Protein AF-A0A317J0I0-F1 (afdb_monomer)

Foldseek 3Di:
DDDPVVVVVPDDLVNLLLVLLVQLVVCVVVVHDSPVVLQVVLVVDDVSSVVSSVVSSPDDPQCSHCVNNVQWDWDQDPVGIDIAGEAQAQADDLFDVVHLQVVCQVVQVVDQKGWDHKYKNHFDDPVLFDDPDPVLSVLLVVFRVQWNIKMKIKIFGDCVQDVVSVQKIKMKMKTQTPWQVSQVSRQVRQLDADQAWAKGWEDDIRIIMMIIIGGPDPPDGTSDHNVRCVVCHVVVNVSNVVRVVVND

pLDDT: mean 92.77, std 10.42, range [42.12, 98.69]

Mean predicted aligned error: 4.91 Å

Radius of gyration: 20.96 Å; Cα contacts (8 Å, |Δi|>4): 440; chains: 1; bounding box: 48×53×52 Å

Structure (mmCIF, N/CA/C/O backbone):
data_AF-A0A317J0I0-F1
#
_entry.id   AF-A0A317J0I0-F1
#
loop_
_atom_site.group_PDB
_atom_site.id
_atom_site.type_symbol
_atom_site.label_atom_id
_atom_site.label_alt_id
_atom_site.label_comp_id
_atom_site.label_asym_id
_atom_site.label_entity_id
_atom_site.label_seq_id
_atom_site.pdbx_PDB_ins_code
_atom_site.Cartn_x
_atom_site.Cartn_y
_atom_site.Cartn_z
_atom_site.occupancy
_atom_site.B_iso_or_equiv
_atom_site.auth_seq_id
_atom_site.auth_comp_id
_atom_site.auth_asym_id
_atom_site.auth_atom_id
_atom_site.pdbx_PDB_model_num
ATOM 1 N N . MET A 1 1 ? -6.614 -35.453 15.640 1.00 45.66 1 MET A N 1
ATOM 2 C CA . MET A 1 1 ? -6.876 -33.998 15.715 1.00 45.66 1 MET A CA 1
ATOM 3 C C . MET A 1 1 ? -5.738 -33.346 16.488 1.00 45.66 1 MET A C 1
ATOM 5 O O . MET A 1 1 ? -5.345 -33.932 17.491 1.00 45.66 1 MET A O 1
ATOM 9 N N . PRO A 1 2 ? -5.167 -32.210 16.050 1.00 43.03 2 PRO A N 1
ATOM 10 C CA . PRO A 1 2 ? -4.159 -31.511 16.847 1.00 43.03 2 PRO A CA 1
ATOM 11 C C . PRO A 1 2 ? -4.780 -31.035 18.168 1.00 43.03 2 PRO A C 1
ATOM 13 O O . PRO A 1 2 ? -5.947 -30.639 18.188 1.00 43.03 2 PRO A O 1
ATOM 16 N N . SER A 1 3 ? -4.025 -31.111 19.268 1.00 43.88 3 SER A N 1
ATOM 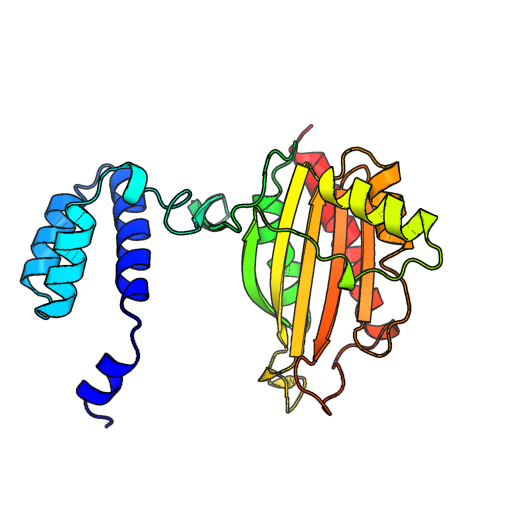17 C CA . SER A 1 3 ? -4.531 -30.738 20.593 1.00 43.88 3 SER A CA 1
ATOM 18 C C . SER A 1 3 ? -4.896 -29.242 20.641 1.00 43.88 3 SER A C 1
ATOM 20 O O . SER A 1 3 ? -4.242 -28.431 19.977 1.00 43.88 3 SER A O 1
ATOM 22 N N . PRO A 1 4 ? -5.902 -28.835 21.436 1.00 52.34 4 PRO A N 1
ATOM 23 C CA . PRO A 1 4 ? -6.250 -27.422 21.634 1.00 52.34 4 PRO A CA 1
ATOM 24 C C . PRO A 1 4 ? -5.053 -26.559 22.074 1.00 52.34 4 PRO A C 1
ATOM 26 O O . PRO A 1 4 ? -4.925 -25.407 21.665 1.00 52.34 4 PRO A O 1
ATOM 29 N N . LEU A 1 5 ? -4.117 -27.149 22.824 1.00 46.97 5 LEU A N 1
ATOM 30 C CA . LEU A 1 5 ? -2.880 -26.505 23.276 1.00 46.97 5 LEU A CA 1
ATOM 31 C C . LEU A 1 5 ? -1.922 -26.155 22.124 1.00 46.97 5 LEU A C 1
ATOM 33 O O . LEU A 1 5 ? -1.258 -25.125 22.182 1.00 46.97 5 LEU A O 1
ATOM 37 N N . ALA A 1 6 ? -1.897 -26.941 21.041 1.00 42.12 6 ALA A N 1
ATOM 38 C CA . ALA A 1 6 ? -1.097 -26.632 19.852 1.00 42.12 6 ALA A CA 1
ATOM 39 C C . ALA A 1 6 ? -1.667 -25.465 19.015 1.00 42.12 6 ALA A C 1
ATOM 41 O O . ALA A 1 6 ? -0.977 -24.943 18.140 1.00 42.12 6 ALA A O 1
ATOM 42 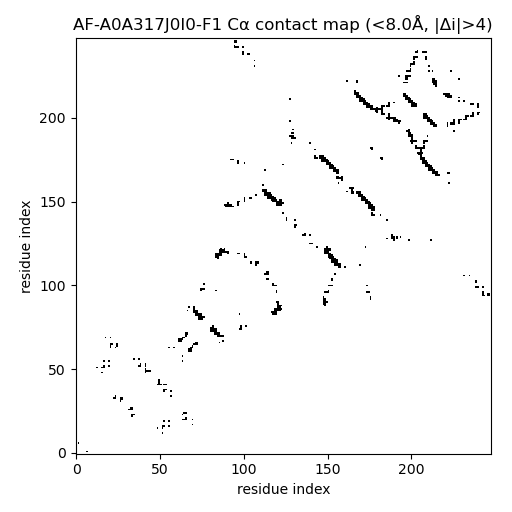N N . ARG A 1 7 ? -2.924 -25.056 19.257 1.00 50.72 7 ARG A N 1
ATOM 43 C CA . ARG A 1 7 ? -3.546 -23.878 18.624 1.00 50.72 7 ARG A CA 1
ATOM 44 C C . ARG A 1 7 ? -3.313 -22.596 19.426 1.00 50.72 7 ARG A C 1
ATOM 46 O O . ARG A 1 7 ? -3.111 -21.551 18.820 1.00 50.72 7 ARG A O 1
ATOM 53 N N . ALA A 1 8 ? -3.286 -22.676 20.758 1.00 51.56 8 ALA A N 1
ATOM 54 C CA . ALA A 1 8 ? -3.077 -21.516 21.630 1.00 51.56 8 ALA A CA 1
ATOM 55 C C . ALA A 1 8 ? -1.653 -20.928 21.546 1.00 51.56 8 ALA A C 1
ATOM 57 O O . ALA A 1 8 ? -1.475 -19.731 21.733 1.00 51.56 8 ALA A O 1
ATOM 58 N N . SER A 1 9 ? -0.644 -21.735 21.200 1.00 54.84 9 SER A N 1
ATOM 59 C CA . SER A 1 9 ? 0.740 -21.275 20.993 1.00 54.84 9 SER A CA 1
ATOM 60 C C . SER A 1 9 ? 0.975 -20.525 19.673 1.00 54.84 9 SER A C 1
ATOM 62 O O . SER A 1 9 ? 2.104 -20.123 19.401 1.00 54.84 9 SER A O 1
ATOM 64 N N . ARG A 1 10 ? -0.062 -20.345 18.841 1.00 65.50 10 ARG A N 1
ATOM 65 C CA . ARG A 1 10 ? 0.025 -19.674 17.532 1.00 65.50 10 ARG A CA 1
ATOM 66 C C . ARG A 1 10 ? -0.543 -18.258 17.501 1.00 65.50 10 ARG A C 1
ATOM 68 O O . ARG A 1 10 ? -0.391 -17.602 16.479 1.00 65.50 10 ARG A O 1
ATOM 75 N N . VAL A 1 11 ? -1.223 -17.827 18.561 1.00 71.81 11 VAL A N 1
ATOM 76 C CA . VAL A 1 11 ? -1.856 -16.505 18.613 1.00 71.81 11 VAL A CA 1
ATOM 77 C C . VAL A 1 11 ? -0.905 -15.555 19.322 1.00 71.81 11 VAL A C 1
ATOM 79 O O . VAL A 1 11 ? -0.563 -15.767 20.490 1.00 71.81 11 VAL A O 1
ATOM 82 N N . ASP A 1 12 ? -0.447 -14.535 18.604 1.00 84.88 12 ASP A N 1
ATOM 83 C CA . ASP A 1 12 ? 0.355 -13.470 19.189 1.00 84.88 12 ASP A CA 1
ATOM 84 C C . ASP A 1 12 ? -0.532 -12.671 20.153 1.00 84.88 12 ASP A C 1
ATOM 86 O O . ASP A 1 12 ? -1.707 -12.443 19.874 1.00 84.88 12 ASP A O 1
ATOM 90 N N . TYR A 1 13 ? -0.007 -12.230 21.300 1.00 86.00 13 TYR A N 1
ATOM 91 C CA . TYR A 1 13 ? -0.808 -11.464 22.265 1.00 86.00 13 TYR A CA 1
ATOM 92 C C . TYR A 1 13 ? -1.337 -10.141 21.679 1.00 86.00 13 TYR A C 1
ATOM 94 O O . TYR A 1 13 ? -2.281 -9.570 22.223 1.00 86.00 13 TYR A O 1
ATOM 102 N N . ARG A 1 14 ? -0.746 -9.653 20.581 1.00 87.81 14 ARG A N 1
ATOM 103 C CA . ARG A 1 14 ? -1.187 -8.466 19.839 1.00 87.81 14 ARG A CA 1
ATOM 104 C C . ARG A 1 14 ? -2.435 -8.721 18.998 1.00 87.81 14 ARG A C 1
ATOM 106 O O . ARG A 1 14 ? -3.230 -7.799 18.847 1.00 87.81 14 ARG A O 1
ATOM 113 N N . ASP A 1 15 ? -2.648 -9.944 18.515 1.00 89.38 15 ASP A N 1
ATOM 114 C CA . ASP A 1 15 ? -3.806 -10.306 17.686 1.00 89.38 15 ASP A CA 1
ATOM 115 C C . ASP A 1 15 ? -5.154 -10.016 18.381 1.00 89.38 15 ASP A C 1
ATOM 117 O O . ASP A 1 15 ? -5.994 -9.321 17.793 1.00 89.38 15 ASP A O 1
ATOM 121 N N . PRO A 1 16 ? -5.395 -10.461 19.636 1.00 90.94 16 PRO A N 1
ATOM 122 C CA . PRO A 1 16 ? -6.626 -10.113 20.334 1.00 90.94 16 PRO A CA 1
ATOM 123 C C . PRO A 1 16 ? -6.702 -8.612 20.621 1.00 90.94 16 PRO A C 1
ATOM 125 O O . PRO A 1 16 ? -7.782 -8.050 20.521 1.00 90.94 16 PRO A O 1
ATOM 128 N N . LEU A 1 17 ? -5.589 -7.931 20.911 1.00 93.50 17 LEU A N 1
ATOM 129 C CA . LEU A 1 17 ? -5.614 -6.493 21.205 1.00 93.50 17 LEU A CA 1
ATOM 130 C C . LEU A 1 17 ? -6.005 -5.642 19.988 1.00 93.50 17 LEU A C 1
ATOM 132 O O . LEU A 1 17 ? -6.793 -4.712 20.136 1.00 93.50 17 LEU A O 1
ATOM 136 N N . ILE A 1 18 ? -5.506 -5.987 18.797 1.00 93.69 18 ILE A N 1
ATOM 137 C CA . ILE A 1 18 ? -5.934 -5.366 17.534 1.00 93.69 18 ILE A CA 1
ATOM 138 C C . ILE A 1 18 ? -7.418 -5.652 17.287 1.00 93.69 18 ILE A C 1
ATOM 140 O O . ILE A 1 18 ? -8.176 -4.761 16.928 1.00 93.69 18 ILE A O 1
ATOM 144 N N . THR A 1 19 ? -7.857 -6.892 17.507 1.00 93.75 19 THR A N 1
ATOM 145 C CA . THR A 1 19 ? -9.268 -7.257 17.316 1.00 93.75 19 THR A CA 1
ATOM 146 C C . THR A 1 19 ? -10.179 -6.448 18.243 1.00 93.75 19 THR A C 1
ATOM 148 O O . THR A 1 19 ? -11.199 -5.924 17.803 1.00 93.75 19 THR A O 1
ATOM 151 N N . LEU A 1 20 ? -9.790 -6.296 19.512 1.00 95.00 20 LEU A N 1
ATOM 152 C CA . LEU A 1 20 ? -10.532 -5.516 20.501 1.00 95.00 20 LEU A CA 1
ATOM 153 C C . LEU A 1 20 ? -10.613 -4.036 20.125 1.00 95.00 20 LEU A C 1
ATOM 155 O O . LEU A 1 20 ? -11.673 -3.444 20.303 1.00 95.00 20 LEU A O 1
ATOM 159 N N . SER A 1 21 ? -9.550 -3.445 19.567 1.00 95.38 21 SER A N 1
ATOM 160 C CA . SER A 1 21 ? -9.599 -2.042 19.139 1.00 95.38 21 SER A CA 1
ATOM 161 C C . SER A 1 21 ? -10.578 -1.818 17.994 1.00 95.38 21 SER A C 1
ATOM 163 O O . SER A 1 21 ? -11.368 -0.878 18.058 1.00 95.38 21 SER A O 1
ATOM 165 N N . LEU A 1 22 ? -10.602 -2.713 17.004 1.00 95.44 22 LEU A N 1
ATOM 166 C CA . LEU A 1 22 ? -11.557 -2.645 15.897 1.00 95.44 22 LEU A CA 1
ATOM 167 C C . LEU A 1 22 ? -13.001 -2.846 16.379 1.00 95.44 22 LEU A C 1
ATOM 169 O O . LEU A 1 22 ? -13.882 -2.088 15.984 1.00 95.44 22 LEU A O 1
ATOM 173 N N . VAL A 1 23 ? -13.244 -3.821 17.264 1.00 94.12 23 VAL A N 1
ATOM 174 C CA . VAL A 1 23 ? -14.581 -4.078 17.829 1.00 94.12 23 VAL A CA 1
ATOM 175 C C . VAL A 1 23 ? -15.064 -2.899 18.670 1.00 94.12 23 VAL A C 1
ATOM 177 O O . VAL A 1 23 ? -16.193 -2.455 18.472 1.00 94.12 23 VAL A O 1
ATOM 180 N N . CYS A 1 24 ? -14.225 -2.364 19.564 1.00 94.25 24 CYS A N 1
ATOM 181 C CA . CYS A 1 24 ? -14.565 -1.174 20.346 1.00 94.25 24 CYS A CA 1
ATOM 182 C C . CYS A 1 24 ? -14.906 0.003 19.445 1.00 94.25 24 CYS A C 1
ATOM 184 O O . CYS A 1 24 ? -15.956 0.612 19.612 1.00 94.25 24 CYS A O 1
ATOM 186 N N . HIS A 1 25 ? -14.057 0.277 18.456 1.00 94.56 25 HIS A N 1
ATOM 187 C CA . HIS A 1 25 ? -14.290 1.361 17.513 1.00 94.56 25 HIS A CA 1
ATOM 188 C C . HIS A 1 25 ? -15.615 1.183 16.763 1.00 94.56 25 HIS A C 1
ATOM 190 O O . HIS A 1 25 ? -16.410 2.114 16.683 1.00 94.56 25 HIS A O 1
ATOM 196 N N . SER A 1 26 ? -15.912 -0.018 16.259 1.00 94.12 26 SER A N 1
ATOM 197 C CA . SER A 1 26 ? -17.194 -0.303 15.601 1.00 94.12 26 SER A CA 1
ATOM 198 C C . SER A 1 26 ? -18.400 -0.164 16.537 1.00 94.12 26 SER A C 1
ATOM 200 O O . SER A 1 26 ? -19.438 0.355 16.119 1.00 94.12 26 SER A O 1
ATOM 202 N N . ALA A 1 27 ? -18.286 -0.607 17.789 1.00 92.81 27 ALA A N 1
ATOM 203 C CA . ALA A 1 27 ? -19.343 -0.476 18.788 1.00 92.81 27 ALA A CA 1
ATOM 204 C C . ALA A 1 27 ? -19.615 1.001 19.121 1.00 92.81 27 ALA A C 1
ATOM 206 O O . ALA A 1 27 ? -20.766 1.435 19.052 1.00 92.81 27 ALA A O 1
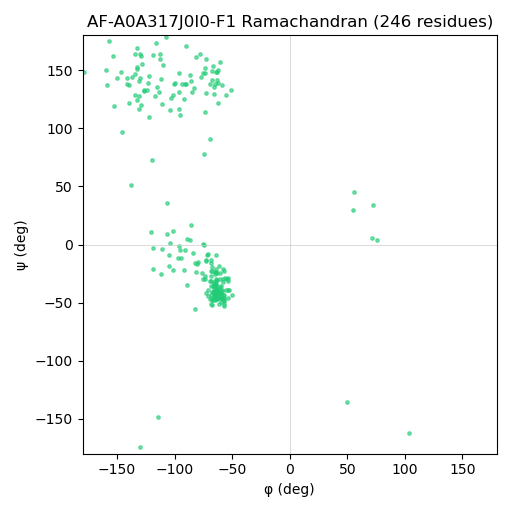ATOM 207 N N . ASP A 1 28 ? -18.567 1.806 19.317 1.00 89.88 28 ASP A N 1
ATOM 208 C CA . ASP A 1 28 ? -18.684 3.252 19.534 1.00 89.88 28 ASP A CA 1
ATOM 209 C C . ASP A 1 28 ? -19.371 3.944 18.342 1.00 89.88 28 ASP A C 1
ATOM 211 O O . ASP A 1 28 ? -20.274 4.766 18.516 1.00 89.88 28 ASP A O 1
ATOM 215 N N . ARG A 1 29 ? -19.016 3.564 17.104 1.00 90.25 29 ARG A N 1
ATOM 216 C CA . ARG A 1 29 ? -19.642 4.091 15.873 1.00 90.25 29 ARG A CA 1
ATOM 217 C C . ARG A 1 29 ? -21.117 3.717 15.729 1.00 90.25 29 ARG A C 1
ATOM 219 O O . ARG A 1 29 ? -21.842 4.415 15.022 1.00 90.25 29 ARG A O 1
ATOM 226 N N . THR A 1 30 ? -21.555 2.642 16.380 1.00 91.31 30 THR A N 1
ATOM 227 C CA . THR A 1 30 ? -22.935 2.131 16.328 1.00 91.31 30 THR A CA 1
ATOM 228 C C . THR A 1 30 ? -23.724 2.389 17.614 1.00 91.31 30 THR A C 1
ATOM 230 O O . THR A 1 30 ? -24.845 1.902 17.740 1.00 91.31 30 THR A O 1
ATOM 233 N N . ALA A 1 31 ? -23.176 3.189 18.539 1.00 92.38 31 ALA A N 1
ATOM 234 C CA . ALA A 1 31 ? -23.759 3.479 19.853 1.00 92.38 31 ALA A CA 1
ATOM 235 C C . ALA A 1 31 ? -24.081 2.216 20.680 1.00 92.38 31 ALA A C 1
ATOM 237 O O . ALA A 1 31 ? -25.007 2.206 21.493 1.00 92.38 31 ALA A O 1
ATOM 238 N N . VAL A 1 32 ? -23.312 1.149 20.466 1.00 94.31 32 VAL A N 1
ATOM 239 C CA . VAL A 1 32 ? -23.365 -0.084 21.252 1.00 94.31 32 VAL A CA 1
ATOM 240 C C . VAL A 1 32 ? -22.381 0.040 22.415 1.00 94.31 32 VAL A C 1
ATOM 242 O O . VAL A 1 32 ? -21.265 0.521 22.232 1.00 94.31 32 VAL A O 1
ATOM 245 N N . ASP A 1 33 ? -22.770 -0.412 23.611 1.00 92.81 33 ASP A N 1
ATOM 246 C CA . ASP A 1 33 ? -21.889 -0.415 24.784 1.00 92.81 33 ASP A CA 1
ATOM 247 C C . ASP A 1 33 ? -20.755 -1.442 24.627 1.00 92.81 33 ASP A C 1
ATOM 249 O O . ASP A 1 33 ? -20.872 -2.615 24.991 1.00 92.81 33 ASP A O 1
ATOM 253 N N . ALA A 1 34 ? -19.636 -0.982 24.068 1.00 91.12 34 ALA A N 1
ATOM 254 C CA . ALA A 1 34 ? -18.441 -1.787 23.875 1.00 91.12 34 ALA A CA 1
ATOM 255 C C . ALA A 1 34 ? -17.873 -2.317 25.198 1.00 91.12 34 ALA A C 1
ATOM 257 O O . ALA A 1 34 ? -17.357 -3.432 25.242 1.00 91.12 34 ALA A O 1
ATOM 258 N N . HIS A 1 35 ? -17.945 -1.519 26.268 1.00 91.31 35 HIS A N 1
ATOM 259 C CA . HIS A 1 35 ? -17.391 -1.890 27.566 1.00 91.31 35 HIS A CA 1
ATOM 260 C C . HIS A 1 35 ? -18.178 -3.045 28.173 1.00 91.31 35 HIS A C 1
ATOM 262 O O . HIS A 1 35 ? -17.569 -4.051 28.528 1.00 91.31 35 HIS A O 1
ATOM 268 N N . GLY A 1 36 ? -19.507 -2.927 28.234 1.00 92.31 36 GLY A N 1
ATOM 269 C CA . GLY A 1 36 ? -20.374 -3.990 28.739 1.00 92.31 36 GLY A CA 1
ATOM 270 C C . GLY A 1 36 ? -20.212 -5.295 27.957 1.00 92.31 36 GLY A C 1
ATOM 271 O O . GLY A 1 36 ? -20.019 -6.351 28.557 1.00 92.31 36 GLY A O 1
ATOM 272 N N . LEU A 1 37 ? -20.189 -5.222 26.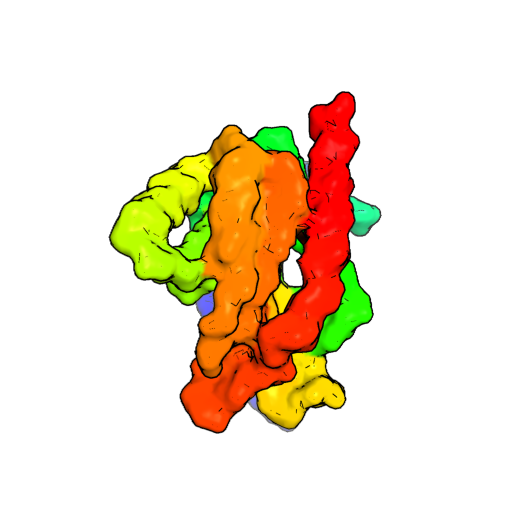619 1.00 91.69 37 LEU A N 1
ATOM 273 C CA . LEU A 1 37 ? -19.998 -6.404 25.770 1.00 91.69 37 LEU A CA 1
ATOM 274 C C . LEU A 1 37 ? -18.647 -7.088 25.996 1.00 91.69 37 LEU A C 1
ATOM 276 O O . LEU A 1 37 ? -18.572 -8.314 26.078 1.00 91.69 37 LEU A O 1
ATOM 280 N N . LEU A 1 38 ? -17.562 -6.315 26.063 1.00 92.31 38 LEU A N 1
ATOM 281 C CA . LEU A 1 38 ? -16.231 -6.886 26.243 1.00 92.31 38 LEU A CA 1
ATOM 282 C C . LEU A 1 38 ? -16.003 -7.404 27.666 1.00 92.31 38 LEU A C 1
ATOM 284 O O . LEU A 1 38 ? -15.256 -8.368 27.823 1.00 92.31 38 LEU A O 1
ATOM 288 N N . ASP A 1 39 ? -16.645 -6.818 28.676 1.00 92.38 39 ASP A N 1
ATOM 289 C CA . ASP A 1 39 ? -16.616 -7.330 30.049 1.00 92.38 39 ASP A CA 1
ATOM 290 C C . ASP A 1 39 ? -17.350 -8.680 30.152 1.00 92.38 39 ASP A C 1
ATOM 292 O O . ASP A 1 39 ? -16.790 -9.658 30.653 1.00 92.38 39 ASP A O 1
ATOM 296 N N . GLU A 1 40 ? -18.547 -8.786 29.558 1.00 93.69 40 GLU A N 1
ATOM 297 C CA . GLU A 1 40 ? -19.316 -10.038 29.497 1.00 93.69 40 GLU A CA 1
ATOM 298 C C . GLU A 1 40 ? -18.536 -11.150 28.780 1.00 93.69 40 GLU A C 1
ATOM 300 O O . GLU A 1 40 ? -18.373 -12.255 29.307 1.00 93.69 40 GLU A O 1
ATOM 305 N N . VAL A 1 41 ? -17.990 -10.855 27.595 1.00 92.69 41 VAL A N 1
ATOM 306 C CA . VAL A 1 41 ? -17.177 -11.818 26.834 1.00 92.69 41 VAL A CA 1
ATOM 307 C C . VAL A 1 41 ? -15.887 -12.165 27.585 1.00 92.69 41 VAL A C 1
ATOM 309 O O . VAL A 1 41 ? -15.456 -13.321 27.560 1.00 92.69 41 VAL A O 1
ATOM 312 N N . GLY A 1 42 ? -15.292 -11.203 28.296 1.00 92.31 42 GLY A N 1
ATOM 313 C CA . GLY A 1 42 ? -14.135 -11.419 29.163 1.00 92.31 42 GLY A CA 1
ATOM 314 C C . GLY A 1 42 ? -14.411 -12.445 30.263 1.00 92.31 42 GLY A C 1
ATOM 315 O O . GLY A 1 42 ? -13.572 -13.314 30.504 1.00 92.31 42 GLY A O 1
ATOM 316 N N . GLY A 1 43 ? -15.610 -12.426 30.855 1.00 93.06 43 GLY A N 1
ATOM 317 C CA . GLY A 1 43 ? -16.051 -13.402 31.860 1.00 93.06 43 GLY A CA 1
ATOM 318 C C . GLY A 1 43 ? -16.175 -14.844 31.347 1.00 93.06 43 GLY A C 1
ATOM 319 O O . GLY A 1 43 ? -16.107 -15.787 32.136 1.00 93.06 43 GLY A O 1
ATOM 320 N N . LEU A 1 44 ? -16.314 -15.032 30.030 1.00 95.25 44 LEU A N 1
ATOM 321 C CA . LEU A 1 44 ? -16.385 -16.345 29.373 1.00 95.25 44 LEU A CA 1
ATOM 322 C C . LEU A 1 44 ? -15.037 -16.806 28.793 1.00 95.25 44 LEU A C 1
ATOM 324 O O . LEU A 1 44 ? -14.900 -17.956 28.364 1.00 95.25 44 LEU A O 1
ATOM 328 N N . ALA A 1 45 ? -14.046 -15.917 28.733 1.00 92.62 45 ALA A N 1
ATOM 329 C CA . ALA A 1 45 ? -12.768 -16.177 28.092 1.00 92.62 45 ALA A CA 1
ATOM 330 C C . ALA A 1 45 ? -11.803 -16.971 28.993 1.00 92.62 45 ALA A C 1
ATOM 332 O O . ALA A 1 45 ? -11.922 -17.023 30.216 1.00 92.62 45 ALA A O 1
ATOM 333 N N . MET A 1 46 ? -10.776 -17.578 28.386 1.00 91.62 46 MET A N 1
ATOM 334 C CA . MET A 1 46 ? -9.661 -18.146 29.154 1.00 91.62 46 MET A CA 1
ATOM 335 C C . MET A 1 46 ? -8.934 -17.039 29.939 1.00 91.62 46 MET A C 1
ATOM 337 O O . MET A 1 46 ? -8.823 -15.928 29.416 1.00 91.62 46 MET A O 1
ATOM 341 N N . PRO A 1 47 ? -8.333 -17.332 31.113 1.00 92.81 47 PRO A N 1
ATOM 342 C CA . PRO A 1 47 ? -7.790 -16.307 32.012 1.00 92.81 47 PRO A CA 1
ATOM 343 C C . PRO A 1 47 ? -6.862 -15.283 31.344 1.00 92.81 47 PRO A C 1
ATOM 345 O O . PRO A 1 47 ? -7.008 -14.085 31.553 1.00 92.81 47 PRO A O 1
ATOM 348 N N . LYS A 1 48 ? -5.955 -15.736 30.469 1.00 90.81 48 LYS A N 1
ATOM 349 C CA . LYS A 1 48 ? -5.022 -14.849 29.755 1.00 90.81 48 LYS A CA 1
ATOM 350 C C . LYS A 1 48 ? -5.719 -13.934 28.739 1.00 90.81 48 LYS A C 1
ATOM 352 O O . LYS A 1 48 ? -5.295 -12.804 28.532 1.00 90.81 48 LYS A O 1
ATOM 357 N N . THR A 1 49 ? -6.768 -14.417 28.076 1.00 91.12 49 THR A N 1
ATOM 358 C CA . THR A 1 49 ? -7.558 -13.601 27.144 1.00 91.12 49 THR A CA 1
ATOM 359 C C . THR A 1 49 ? -8.407 -12.594 27.910 1.00 91.12 49 THR A C 1
ATOM 361 O O . THR A 1 49 ? -8.434 -11.433 27.520 1.00 91.12 49 THR A O 1
ATOM 364 N N . ALA A 1 50 ? -9.018 -13.009 29.025 1.00 93.62 50 ALA A N 1
ATOM 365 C CA . ALA A 1 50 ? -9.742 -12.112 29.922 1.00 93.62 50 ALA A CA 1
ATOM 366 C C . ALA A 1 50 ? -8.833 -10.979 30.433 1.00 93.62 50 ALA A C 1
ATOM 368 O O . ALA A 1 50 ? -9.190 -9.812 30.324 1.00 93.62 50 ALA A O 1
ATOM 369 N N . GLU A 1 51 ? -7.610 -11.300 30.871 1.00 94.19 51 GLU A N 1
ATOM 370 C CA . GLU A 1 51 ? -6.614 -10.306 31.294 1.00 94.19 51 GLU A CA 1
ATOM 371 C C . GLU A 1 51 ? -6.279 -9.301 30.179 1.00 94.19 51 GLU A C 1
ATOM 373 O O . GLU A 1 51 ? -6.238 -8.095 30.421 1.00 94.19 51 GLU A O 1
ATOM 378 N N . LEU A 1 52 ? -6.089 -9.771 28.939 1.00 94.00 52 LEU A N 1
ATOM 379 C CA . LEU A 1 52 ? -5.851 -8.890 27.789 1.00 94.00 52 LEU A CA 1
ATOM 380 C C . LEU A 1 52 ? -7.056 -7.986 27.493 1.00 94.00 52 LEU A C 1
ATOM 382 O O . LEU A 1 52 ? -6.858 -6.821 27.153 1.00 94.00 52 LEU A O 1
ATOM 386 N N . MET A 1 53 ? -8.281 -8.499 27.630 1.00 94.81 53 MET A N 1
ATOM 387 C CA . MET A 1 53 ? -9.516 -7.734 27.428 1.00 94.81 53 MET A CA 1
ATOM 388 C C . MET A 1 53 ? -9.697 -6.663 28.503 1.00 94.81 53 MET A C 1
ATOM 390 O O . MET A 1 53 ? -9.834 -5.487 28.170 1.00 94.81 53 MET A O 1
ATOM 394 N N . SER A 1 54 ? -9.608 -7.030 29.782 1.00 94.25 54 SER A N 1
ATOM 395 C CA . SER A 1 54 ? -9.688 -6.074 30.892 1.00 94.25 54 SER A CA 1
ATOM 396 C C . SER A 1 54 ? -8.565 -5.037 30.814 1.00 94.25 54 SER A C 1
ATOM 398 O O . SER A 1 54 ? -8.806 -3.839 30.968 1.00 94.25 54 SER A O 1
ATOM 400 N N . GLY A 1 55 ? -7.343 -5.472 30.492 1.00 95.25 55 GLY A N 1
ATOM 401 C CA . GLY A 1 55 ? -6.202 -4.585 30.280 1.00 95.25 55 GLY A CA 1
ATOM 402 C C . GLY A 1 55 ? -6.385 -3.643 29.087 1.00 95.25 55 GLY A C 1
ATOM 403 O O . GLY A 1 55 ? -5.937 -2.501 29.145 1.00 95.25 55 GLY A O 1
ATOM 404 N N . PHE A 1 56 ? -7.061 -4.081 28.020 1.00 95.50 56 PHE A N 1
ATOM 405 C CA . PHE A 1 56 ? -7.438 -3.221 26.898 1.00 95.50 56 PHE A CA 1
ATOM 406 C C . PHE A 1 56 ? -8.477 -2.172 27.320 1.00 95.50 56 PHE A C 1
ATOM 408 O O . PHE A 1 56 ? -8.288 -0.992 27.031 1.00 95.50 56 PHE A O 1
ATOM 415 N N . LEU A 1 57 ? -9.540 -2.573 28.025 1.00 94.06 57 LEU A N 1
ATOM 416 C CA . LEU A 1 57 ? -10.612 -1.672 28.475 1.00 94.06 57 LEU A CA 1
ATOM 417 C C . LEU A 1 57 ? -10.125 -0.602 29.460 1.00 94.06 57 LEU A C 1
ATOM 419 O O . LEU A 1 57 ? -10.657 0.506 29.470 1.00 94.06 57 LEU A O 1
ATOM 423 N N . ALA A 1 58 ? -9.098 -0.911 30.253 1.00 95.12 58 ALA A N 1
ATOM 424 C CA . ALA A 1 58 ? -8.477 0.029 31.184 1.00 95.12 58 ALA A CA 1
ATOM 425 C C . ALA A 1 58 ? -7.630 1.123 30.498 1.00 95.12 58 ALA A C 1
ATOM 427 O O . ALA A 1 58 ? -7.176 2.057 31.162 1.00 95.12 58 ALA A O 1
ATOM 428 N N . ARG A 1 59 ? -7.389 1.027 29.183 1.00 95.31 59 ARG A N 1
ATOM 429 C CA . ARG A 1 59 ? -6.611 2.019 28.427 1.00 95.31 59 ARG A CA 1
ATOM 430 C C . ARG A 1 59 ? -7.388 3.312 28.205 1.00 95.31 59 ARG A C 1
ATOM 432 O O . ARG A 1 59 ? -8.616 3.322 28.066 1.00 95.31 59 ARG A O 1
ATOM 439 N N . SER A 1 60 ? -6.650 4.414 28.080 1.00 94.62 60 SER A N 1
ATOM 440 C CA . SER A 1 60 ? -7.246 5.701 27.713 1.00 94.62 60 SER A CA 1
ATOM 441 C C . SER A 1 60 ? -7.919 5.626 26.329 1.00 94.62 60 SER A C 1
ATOM 443 O O . SER A 1 60 ? -7.548 4.776 25.515 1.00 94.62 60 SER A O 1
ATOM 445 N N . PRO A 1 61 ? -8.895 6.502 26.022 1.00 91.50 61 PRO A N 1
ATOM 446 C CA . PRO A 1 61 ? -9.497 6.561 24.687 1.00 91.50 61 PRO A CA 1
ATOM 447 C C . PRO A 1 61 ? -8.456 6.705 23.569 1.00 91.50 61 PRO A C 1
ATOM 449 O O . PRO A 1 61 ? -8.548 6.034 22.548 1.00 91.50 61 PRO A O 1
ATOM 452 N N . GLU A 1 62 ? -7.414 7.505 23.805 1.00 92.75 62 GLU A N 1
ATOM 453 C CA . GLU A 1 62 ? -6.305 7.683 22.867 1.00 92.75 62 GLU A CA 1
ATOM 454 C C . GLU A 1 62 ? -5.564 6.364 22.604 1.00 92.75 62 GLU A C 1
ATOM 456 O O . GLU A 1 62 ? -5.369 5.978 21.460 1.00 92.75 62 GLU A O 1
ATOM 461 N N . GLN A 1 63 ? -5.246 5.601 23.651 1.00 94.12 63 GLN A N 1
ATOM 462 C CA . GLN A 1 63 ? -4.586 4.296 23.528 1.00 94.12 63 GLN A CA 1
ATOM 463 C C . GLN A 1 63 ? -5.467 3.210 22.883 1.00 94.12 63 GLN A C 1
ATOM 465 O O . GLN A 1 63 ? -4.971 2.155 22.473 1.00 94.12 63 GLN A O 1
ATOM 470 N N . ARG A 1 64 ? -6.781 3.436 22.813 1.00 93.69 64 ARG A N 1
ATOM 471 C CA . ARG A 1 64 ? -7.745 2.563 22.128 1.00 93.69 64 ARG A CA 1
ATOM 472 C C . ARG A 1 64 ? -8.028 3.007 20.694 1.00 93.69 64 ARG A C 1
ATOM 474 O O . ARG A 1 64 ? -8.603 2.229 19.938 1.00 93.69 64 ARG A O 1
ATOM 481 N N . ASN A 1 65 ? -7.591 4.202 20.300 1.00 93.75 65 ASN A N 1
ATOM 482 C CA . ASN A 1 65 ? -7.807 4.745 18.968 1.00 93.75 65 ASN A CA 1
ATOM 483 C C . ASN A 1 65 ? -7.135 3.868 17.901 1.00 93.75 65 ASN A C 1
ATOM 485 O O . ASN A 1 65 ? -5.919 3.652 17.919 1.00 93.75 65 ASN A O 1
ATOM 489 N N . ILE A 1 66 ? -7.935 3.377 16.951 1.00 96.00 66 ILE A N 1
ATOM 490 C CA . ILE A 1 66 ? -7.476 2.426 15.931 1.00 96.00 66 ILE A CA 1
ATOM 491 C C . ILE A 1 66 ? -6.360 2.989 15.047 1.00 96.00 66 ILE A C 1
ATOM 493 O O . ILE A 1 66 ? -5.489 2.235 14.613 1.00 96.00 66 ILE A O 1
ATOM 497 N N . ARG A 1 67 ? -6.336 4.309 14.835 1.00 95.06 67 ARG A N 1
ATOM 498 C CA . ARG A 1 67 ? -5.370 4.974 13.961 1.00 95.06 67 ARG A CA 1
ATOM 499 C C . ARG A 1 67 ? -4.053 5.211 14.668 1.00 95.06 67 ARG A C 1
ATOM 501 O O . ARG A 1 67 ? -3.028 4.742 14.183 1.00 95.06 67 ARG A O 1
ATOM 508 N N . SER A 1 68 ? -4.069 5.894 15.811 1.00 92.56 68 SER A N 1
ATOM 509 C CA . SER A 1 68 ? -2.832 6.305 16.484 1.00 92.56 68 SER A CA 1
ATOM 510 C C . SER A 1 68 ? -2.093 5.154 17.168 1.00 92.56 68 SER A C 1
ATOM 512 O O . SER A 1 68 ? -0.870 5.209 17.263 1.00 92.56 68 SER A O 1
ATOM 514 N N . HIS A 1 69 ? -2.795 4.097 17.594 1.00 91.88 69 HIS A N 1
ATOM 515 C CA . HIS A 1 69 ? -2.185 3.010 18.375 1.00 91.88 69 HIS A CA 1
ATOM 516 C C . HIS A 1 69 ? -2.244 1.631 17.717 1.00 91.88 69 HIS A C 1
ATOM 518 O O . HIS A 1 69 ? -1.438 0.768 18.063 1.00 91.88 69 HIS A O 1
ATOM 524 N N . TRP A 1 70 ? -3.162 1.404 16.772 1.00 94.19 70 TRP A N 1
ATOM 525 C CA . TRP A 1 70 ? -3.389 0.064 16.212 1.00 94.19 70 TRP A CA 1
ATOM 526 C C . TRP A 1 70 ? -3.134 -0.040 14.710 1.00 94.19 70 TRP A C 1
ATOM 528 O O . TRP A 1 70 ? -3.164 -1.146 14.176 1.00 94.19 70 TRP A O 1
ATOM 538 N N . GLY A 1 71 ? -2.805 1.068 14.042 1.00 96.00 71 GLY A N 1
ATOM 539 C CA . GLY A 1 71 ? -2.394 1.057 12.642 1.00 96.00 71 GLY A CA 1
ATOM 540 C C . GLY A 1 71 ? -3.538 0.773 11.671 1.00 96.00 71 GLY A C 1
ATOM 541 O O . GLY A 1 71 ? -3.305 0.137 10.643 1.00 96.00 71 GLY A O 1
ATOM 542 N N . TYR A 1 72 ? -4.750 1.238 11.978 1.00 97.38 72 TYR A N 1
ATOM 543 C CA . TYR A 1 72 ? -5.912 1.148 11.094 1.00 97.38 72 TYR A CA 1
ATOM 544 C C . TYR A 1 72 ? -6.649 2.471 10.980 1.00 97.38 72 TYR A C 1
ATOM 546 O O . TYR A 1 72 ? -6.684 3.276 11.900 1.00 97.38 72 TYR A O 1
ATOM 554 N N . ASP A 1 73 ? -7.308 2.670 9.856 1.00 97.19 73 ASP A N 1
ATOM 555 C CA . ASP A 1 73 ? -8.198 3.791 9.640 1.00 97.19 73 ASP A CA 1
ATOM 556 C C . ASP A 1 73 ? -9.497 3.322 8.987 1.00 97.19 73 ASP A C 1
ATOM 558 O O . ASP A 1 73 ? -9.569 2.218 8.450 1.00 97.19 73 ASP A O 1
ATOM 562 N N . GLU A 1 74 ? -10.527 4.157 9.020 1.00 96.12 74 GLU A N 1
ATOM 563 C CA . GLU A 1 74 ? -11.765 3.900 8.295 1.00 96.12 74 GLU A CA 1
ATOM 564 C C . GLU A 1 74 ? -11.596 4.203 6.799 1.00 96.12 74 GLU A C 1
ATOM 566 O O . GLU A 1 74 ? -10.914 5.161 6.400 1.00 96.12 74 GLU A O 1
ATOM 571 N N . VAL A 1 75 ? -12.261 3.400 5.971 1.00 95.62 75 VAL A N 1
ATOM 572 C CA . VAL A 1 75 ? -12.411 3.623 4.531 1.00 95.62 75 VAL A CA 1
ATOM 573 C C . VAL A 1 75 ? -13.830 3.270 4.095 1.00 95.62 75 VAL A C 1
ATOM 575 O O . VAL A 1 75 ? -14.382 2.252 4.509 1.00 95.62 75 VAL A O 1
ATOM 578 N N . SER A 1 76 ? -14.427 4.104 3.249 1.00 92.94 76 SER A N 1
ATOM 579 C CA . SER A 1 76 ? -15.727 3.815 2.643 1.00 92.94 76 SER A CA 1
ATOM 580 C C . SER A 1 76 ? -15.541 2.928 1.418 1.00 92.94 76 SER A C 1
ATOM 582 O O . SER A 1 76 ? -14.661 3.168 0.594 1.00 92.94 76 SER A O 1
ATOM 584 N N . THR A 1 77 ? -16.368 1.896 1.297 1.00 91.56 77 THR A N 1
ATOM 585 C CA . THR A 1 77 ? -16.384 0.974 0.156 1.00 91.56 77 THR A CA 1
ATOM 586 C C . THR A 1 77 ? -17.819 0.763 -0.319 1.00 91.56 77 THR A C 1
ATOM 588 O O . THR A 1 77 ? -18.764 1.096 0.398 1.00 91.56 77 THR A O 1
ATOM 591 N N . ASP A 1 78 ? -18.001 0.133 -1.479 1.00 88.81 78 ASP A N 1
ATOM 592 C CA . ASP A 1 78 ? -19.334 -0.229 -1.989 1.00 88.81 78 ASP A CA 1
ATOM 593 C C . ASP A 1 78 ? -20.100 -1.180 -1.050 1.00 88.81 78 ASP A C 1
ATOM 595 O O . ASP A 1 78 ? -21.327 -1.215 -1.055 1.00 88.81 78 ASP A O 1
ATOM 599 N N . ALA A 1 79 ? -19.384 -1.942 -0.214 1.00 90.12 79 ALA A N 1
ATOM 600 C CA . ALA A 1 79 ? -19.965 -2.822 0.801 1.00 90.12 79 ALA A CA 1
ATOM 601 C C . ALA A 1 79 ? -20.245 -2.106 2.139 1.00 90.12 79 ALA A C 1
ATOM 603 O O . ALA A 1 79 ? -20.652 -2.748 3.107 1.00 90.12 79 ALA A O 1
ATOM 604 N N . GLY A 1 80 ? -20.014 -0.793 2.208 1.00 91.44 80 GLY A N 1
ATOM 605 C CA . GLY A 1 80 ? -20.106 0.015 3.418 1.00 91.44 80 GLY A CA 1
ATOM 606 C C . GLY A 1 80 ? -18.740 0.373 4.003 1.00 91.44 80 GLY A C 1
ATOM 607 O O . GLY A 1 80 ? -17.705 0.318 3.332 1.00 91.44 80 GLY A O 1
ATOM 608 N N . LEU A 1 81 ? -18.748 0.783 5.270 1.00 92.19 81 LEU A N 1
ATOM 609 C CA . LEU A 1 81 ? -17.550 1.200 5.988 1.00 92.19 81 LEU A CA 1
ATOM 610 C C . LEU A 1 81 ? -16.673 -0.014 6.315 1.00 92.19 81 LEU A C 1
ATOM 612 O O . LEU A 1 81 ? -17.148 -1.010 6.857 1.00 92.19 81 LEU A O 1
ATOM 616 N N . GLY A 1 82 ? -15.390 0.084 5.997 1.00 94.00 82 GLY A N 1
ATOM 617 C CA . GLY A 1 82 ? -14.381 -0.914 6.320 1.00 94.00 82 GLY A CA 1
ATOM 618 C C . GLY A 1 82 ? -13.163 -0.290 6.987 1.00 94.00 82 GLY A C 1
ATOM 619 O O . GLY A 1 82 ? -13.121 0.909 7.267 1.00 94.00 82 GLY A O 1
ATOM 620 N N . PHE A 1 83 ? -12.148 -1.124 7.205 1.00 96.19 83 PHE A N 1
ATOM 621 C CA . PHE A 1 83 ? -10.861 -0.704 7.744 1.00 96.19 83 PHE A CA 1
ATOM 622 C C . PHE A 1 83 ? -9.758 -0.832 6.694 1.00 96.19 83 PHE A C 1
ATOM 624 O O . PHE A 1 83 ? -9.725 -1.789 5.917 1.00 96.19 83 PHE A O 1
ATOM 631 N N . ILE A 1 84 ? -8.834 0.121 6.700 1.00 97.69 84 ILE A N 1
ATOM 632 C CA . ILE A 1 84 ? -7.617 0.142 5.887 1.00 97.69 84 ILE A CA 1
ATOM 633 C C . ILE A 1 84 ? -6.406 0.240 6.809 1.00 97.69 84 ILE A C 1
ATOM 635 O O . ILE A 1 84 ? -6.481 0.871 7.860 1.00 97.69 84 ILE A O 1
ATOM 639 N N . GLY A 1 85 ? -5.288 -0.392 6.452 1.00 98.00 85 GLY A N 1
ATOM 640 C CA . GLY A 1 85 ? -4.078 -0.281 7.261 1.00 98.00 85 GLY A CA 1
ATOM 641 C C . GLY A 1 85 ? -3.495 1.136 7.222 1.00 98.00 85 GLY A C 1
ATOM 642 O O . GLY A 1 85 ? -3.581 1.832 6.212 1.00 98.00 85 GLY A O 1
ATOM 643 N N . TRP A 1 86 ? -2.853 1.541 8.309 1.00 98.06 86 TRP A N 1
ATOM 644 C CA . TRP A 1 86 ? -2.195 2.834 8.478 1.00 98.06 86 TRP A CA 1
ATOM 645 C C . TRP A 1 86 ? -0.691 2.620 8.683 1.00 98.06 86 TRP A C 1
ATOM 647 O O . TRP A 1 86 ? -0.278 1.773 9.479 1.00 98.06 86 TRP A O 1
ATOM 657 N N . GLY A 1 87 ? 0.142 3.304 7.902 1.00 97.12 87 GLY A N 1
ATOM 658 C CA . GLY A 1 87 ? 1.603 3.173 7.913 1.00 97.12 87 GLY A CA 1
ATOM 659 C C . GLY A 1 87 ? 2.335 4.198 8.782 1.00 97.12 87 GLY A C 1
ATOM 660 O O . GLY A 1 87 ? 3.530 4.034 8.974 1.00 97.12 87 GLY A O 1
ATOM 661 N N . PHE A 1 88 ? 1.617 5.167 9.364 1.00 96.38 88 PHE A N 1
ATOM 662 C CA . PHE A 1 88 ? 2.133 6.221 10.254 1.00 96.38 88 PHE A CA 1
ATOM 663 C C . PHE A 1 88 ? 2.982 7.327 9.608 1.00 96.38 88 PHE A C 1
ATOM 665 O O . PHE A 1 88 ? 3.432 8.215 10.330 1.00 96.38 88 PHE A O 1
ATOM 672 N N . GLU A 1 89 ? 3.117 7.355 8.284 1.00 97.44 89 GLU A N 1
ATOM 673 C CA . GLU A 1 89 ? 3.728 8.489 7.583 1.00 97.44 89 GLU A CA 1
ATOM 674 C C . GLU A 1 89 ? 2.808 9.725 7.552 1.00 97.44 89 GLU A C 1
ATOM 676 O O . GLU A 1 89 ? 1.584 9.606 7.710 1.00 97.44 89 GLU A O 1
ATOM 681 N N . PRO A 1 90 ? 3.359 10.933 7.325 1.00 96.38 90 PRO A N 1
ATOM 682 C CA . PRO A 1 90 ? 2.558 12.115 7.031 1.00 96.38 90 PRO A CA 1
ATOM 683 C C . PRO A 1 90 ? 1.556 11.857 5.896 1.00 96.38 90 PRO A C 1
ATOM 685 O O . PRO A 1 90 ? 1.887 11.294 4.853 1.00 96.38 90 PRO A O 1
ATOM 688 N N . TYR A 1 91 ? 0.302 12.260 6.112 1.00 97.56 91 TYR A N 1
ATOM 689 C CA . TYR A 1 91 ? -0.788 11.949 5.190 1.00 97.56 91 TYR A CA 1
ATOM 690 C C . TYR A 1 91 ? -1.811 13.084 5.128 1.00 97.56 91 TYR A C 1
ATOM 692 O O . TYR A 1 91 ? -2.700 13.203 5.973 1.00 97.56 91 TYR A O 1
ATOM 700 N N . GLN A 1 92 ? -1.655 13.931 4.116 1.00 97.38 92 GLN A N 1
ATOM 701 C CA . GLN A 1 92 ? -2.514 15.065 3.777 1.00 97.38 92 GLN A CA 1
ATOM 702 C C . GLN A 1 92 ? -2.752 15.149 2.252 1.00 97.38 92 GLN A C 1
ATOM 704 O O . GLN A 1 92 ? -2.522 16.206 1.656 1.00 97.38 92 GLN A O 1
ATOM 709 N N . PRO A 1 93 ? -3.167 14.053 1.582 1.00 96.81 93 PRO A N 1
ATOM 710 C CA . PRO A 1 93 ? -3.507 14.123 0.167 1.00 96.81 93 PRO A CA 1
ATOM 711 C C . PRO A 1 93 ? -4.727 15.035 -0.049 1.00 96.81 93 PRO A C 1
ATOM 713 O O . PRO A 1 93 ? -5.616 15.126 0.799 1.00 96.81 93 PRO A O 1
ATOM 716 N N . SER A 1 94 ? -4.771 15.711 -1.193 1.00 94.81 94 SER A N 1
ATOM 717 C CA . SER A 1 94 ? -5.914 16.502 -1.652 1.00 94.81 94 SER A CA 1
ATOM 718 C C . SER A 1 94 ? -7.030 15.650 -2.263 1.00 94.81 94 SER A C 1
ATOM 720 O O . SER A 1 94 ? -8.154 16.132 -2.395 1.00 94.81 94 SER A O 1
ATOM 722 N N . TYR A 1 95 ? -6.751 14.391 -2.605 1.00 90.31 95 TYR A N 1
ATOM 723 C CA . TYR A 1 95 ? -7.738 13.428 -3.097 1.00 90.31 95 TYR A CA 1
ATOM 724 C C . TYR A 1 95 ? -7.875 12.201 -2.194 1.00 90.31 95 TYR A C 1
ATOM 726 O O . TYR A 1 95 ? -7.016 11.914 -1.358 1.00 90.31 95 TYR A O 1
ATOM 734 N N . ASP A 1 96 ? -8.970 11.450 -2.370 1.00 94.19 96 ASP A N 1
ATOM 735 C CA . ASP A 1 96 ? -9.248 10.240 -1.590 1.00 94.19 96 ASP A CA 1
ATOM 736 C C . ASP A 1 96 ? -8.357 9.067 -2.031 1.00 94.19 96 ASP A C 1
ATOM 738 O O . ASP A 1 96 ? -8.746 8.141 -2.749 1.00 94.19 96 ASP A O 1
ATOM 742 N N . LEU A 1 97 ? -7.109 9.116 -1.577 1.00 95.50 97 LEU A N 1
ATOM 743 C CA . LEU A 1 97 ? -6.113 8.092 -1.844 1.00 95.50 97 LEU A CA 1
ATOM 744 C C . LEU A 1 97 ? -6.455 6.755 -1.149 1.00 95.50 97 LEU A C 1
ATOM 746 O O . LEU A 1 97 ? -5.977 5.709 -1.591 1.00 95.50 97 LEU A O 1
ATOM 750 N N . LYS A 1 98 ? -7.323 6.736 -0.122 1.00 96.56 98 LYS A N 1
ATOM 751 C CA . LYS A 1 98 ? -7.819 5.481 0.473 1.00 96.56 98 LYS A CA 1
ATOM 752 C C . LYS A 1 98 ? -8.747 4.752 -0.488 1.00 96.56 98 LYS A C 1
ATOM 754 O O . LYS A 1 98 ? -8.574 3.549 -0.686 1.00 96.56 98 LYS A O 1
ATOM 759 N N . ALA A 1 99 ? -9.696 5.469 -1.090 1.00 95.00 99 ALA A N 1
ATOM 760 C CA . ALA A 1 99 ? -10.602 4.903 -2.084 1.00 95.00 99 ALA A CA 1
ATOM 761 C C . ALA A 1 99 ? -9.815 4.328 -3.270 1.00 95.00 99 ALA A C 1
ATOM 763 O O . ALA A 1 99 ? -10.009 3.165 -3.628 1.00 95.00 99 ALA A O 1
ATOM 764 N N . LEU A 1 100 ? -8.837 5.078 -3.793 1.00 95.44 100 LEU A N 1
ATOM 765 C CA . LEU A 1 100 ? -7.953 4.599 -4.864 1.00 95.44 100 LEU A CA 1
ATOM 766 C C . LEU A 1 100 ? -7.144 3.361 -4.463 1.00 95.44 100 LEU A C 1
ATOM 768 O O . LEU A 1 100 ? -7.020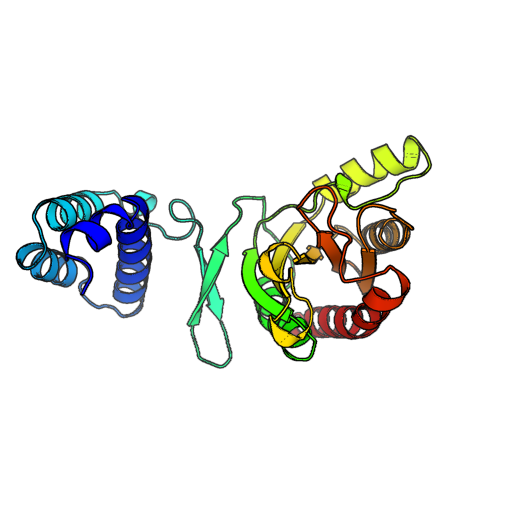 2.418 -5.248 1.00 95.44 100 LEU A O 1
ATOM 772 N N . ALA A 1 101 ? -6.611 3.329 -3.238 1.00 97.25 101 ALA A N 1
ATOM 773 C CA . ALA A 1 101 ? -5.874 2.175 -2.738 1.00 97.25 101 ALA A CA 1
ATOM 774 C C . ALA A 1 101 ? -6.764 0.924 -2.662 1.00 97.25 101 ALA A C 1
ATOM 776 O O . ALA A 1 101 ? -6.348 -0.153 -3.094 1.00 97.25 101 ALA A O 1
ATOM 777 N N . VAL A 1 102 ? -8.007 1.051 -2.186 1.00 96.50 102 VAL A N 1
ATOM 778 C CA . VAL A 1 102 ? -8.974 -0.059 -2.174 1.00 96.50 102 VAL A CA 1
ATOM 779 C C . VAL A 1 102 ? -9.343 -0.488 -3.593 1.00 96.50 102 VAL A C 1
ATOM 781 O O . VAL A 1 102 ? -9.353 -1.686 -3.883 1.00 96.50 102 VAL A O 1
ATOM 784 N N . GLU A 1 103 ? -9.595 0.463 -4.488 1.00 94.94 103 GLU A N 1
ATOM 785 C CA . GLU A 1 103 ? -9.975 0.190 -5.872 1.00 94.94 103 GLU A CA 1
ATOM 786 C C . GLU A 1 103 ? -8.862 -0.536 -6.643 1.00 94.94 103 GLU A C 1
ATOM 788 O O . GLU A 1 103 ? -9.140 -1.454 -7.419 1.00 94.94 103 GLU A O 1
ATOM 793 N N . SER A 1 104 ? -7.592 -0.219 -6.368 1.00 95.88 104 SER A N 1
ATOM 794 C CA . SER A 1 104 ? -6.435 -0.872 -6.999 1.00 95.88 104 SER A CA 1
ATOM 795 C C . SER A 1 104 ? -6.393 -2.394 -6.788 1.00 95.88 104 SER A C 1
ATOM 797 O O . SER A 1 104 ? -5.808 -3.121 -7.593 1.00 95.88 104 SER A O 1
ATOM 799 N N . ARG A 1 105 ? -7.086 -2.921 -5.765 1.00 95.69 105 ARG A N 1
ATOM 800 C CA . ARG A 1 105 ? -7.242 -4.371 -5.560 1.00 95.69 105 ARG A CA 1
ATOM 801 C C . ARG A 1 105 ? -7.886 -5.050 -6.766 1.00 95.69 105 ARG A C 1
ATOM 803 O O . ARG A 1 105 ? -7.564 -6.204 -7.041 1.00 95.69 105 ARG A O 1
ATOM 810 N N . SER A 1 106 ? -8.772 -4.350 -7.478 1.00 95.12 106 SER A N 1
ATOM 811 C CA . SER A 1 106 ? -9.413 -4.857 -8.695 1.00 95.12 106 SER A CA 1
ATOM 812 C C . SER A 1 106 ? -8.406 -5.090 -9.824 1.00 95.12 106 SER A C 1
ATOM 814 O O . SER A 1 106 ? -8.538 -6.077 -10.542 1.00 95.12 106 SER A O 1
ATOM 816 N N . ILE A 1 107 ? -7.353 -4.267 -9.918 1.00 97.25 107 ILE A N 1
ATOM 817 C CA . ILE A 1 107 ? -6.268 -4.430 -10.897 1.00 97.25 107 ILE A CA 1
ATOM 818 C C . ILE A 1 107 ? -5.535 -5.750 -10.642 1.00 97.25 107 ILE A C 1
ATOM 820 O O . ILE A 1 107 ? -5.335 -6.536 -11.564 1.00 97.25 107 ILE A O 1
ATOM 824 N N . LEU A 1 108 ? -5.191 -6.036 -9.381 1.00 96.88 108 LEU A N 1
ATOM 825 C CA . LEU A 1 108 ? -4.546 -7.300 -9.011 1.00 96.88 108 LEU A CA 1
ATOM 826 C C . LEU A 1 108 ? -5.482 -8.501 -9.191 1.00 96.88 108 LEU A C 1
ATOM 828 O O . LEU A 1 108 ? -5.053 -9.552 -9.663 1.00 96.88 108 LEU A O 1
ATOM 832 N N . ALA A 1 109 ? -6.755 -8.352 -8.815 1.00 95.25 109 ALA A N 1
ATOM 833 C CA . ALA A 1 109 ? -7.752 -9.418 -8.882 1.00 95.25 109 ALA A CA 1
ATOM 834 C C . ALA A 1 109 ? -8.143 -9.799 -10.320 1.00 95.25 109 ALA A C 1
ATOM 836 O O . ALA A 1 109 ? -8.459 -10.965 -10.566 1.00 95.25 109 ALA A O 1
ATOM 837 N N . ALA A 1 110 ? -8.110 -8.844 -11.251 1.00 96.81 110 ALA A N 1
ATOM 838 C CA . ALA A 1 110 ? -8.332 -9.083 -12.675 1.00 96.81 110 ALA A CA 1
ATOM 839 C C . ALA A 1 110 ? -7.155 -9.805 -13.356 1.00 96.81 110 ALA A C 1
ATOM 841 O O . ALA A 1 110 ? -7.310 -10.304 -14.468 1.00 96.81 110 ALA A O 1
ATOM 842 N N . ASP A 1 111 ? -5.999 -9.877 -12.692 1.00 96.81 111 ASP A N 1
ATOM 843 C CA . ASP A 1 111 ? -4.789 -10.525 -13.191 1.00 96.81 111 ASP A CA 1
ATOM 844 C C . ASP A 1 111 ? -4.430 -11.767 -12.336 1.00 96.81 111 ASP A C 1
ATOM 846 O O . ASP A 1 111 ? -5.301 -12.471 -11.813 1.00 96.81 111 ASP A O 1
ATOM 850 N N . ARG A 1 112 ? -3.137 -12.078 -12.204 1.00 97.44 112 ARG A N 1
ATOM 851 C CA . ARG A 1 112 ? -2.585 -13.315 -11.626 1.00 97.44 112 ARG A CA 1
ATOM 852 C C . ARG A 1 112 ? -2.356 -13.228 -10.122 1.00 97.44 112 ARG A C 1
ATOM 854 O O . ARG A 1 112 ? -1.808 -14.148 -9.512 1.00 97.44 112 ARG A O 1
ATOM 861 N N . TYR A 1 113 ? -2.759 -12.117 -9.518 1.00 97.94 113 TYR A N 1
ATOM 862 C CA . TYR A 1 113 ? -2.460 -11.779 -8.138 1.00 97.94 113 TYR A CA 1
ATOM 863 C C . TYR A 1 113 ? -3.717 -11.788 -7.272 1.00 97.94 113 TYR A C 1
ATOM 865 O O . TYR A 1 113 ? -4.864 -11.792 -7.733 1.00 97.94 113 TYR A O 1
ATOM 873 N N . ARG A 1 114 ? -3.494 -11.828 -5.964 1.00 96.44 114 ARG A N 1
ATOM 874 C CA . ARG A 1 114 ? -4.506 -11.549 -4.952 1.00 96.44 114 ARG A CA 1
ATOM 875 C C . ARG A 1 114 ? -3.926 -10.534 -3.986 1.00 96.44 114 ARG A C 1
ATOM 877 O O . ARG A 1 114 ? -2.919 -10.828 -3.344 1.00 96.44 114 ARG A O 1
ATOM 884 N N . ALA A 1 115 ? -4.577 -9.378 -3.876 1.00 96.69 115 ALA A N 1
ATOM 885 C CA . ALA A 1 115 ? -4.231 -8.384 -2.869 1.00 96.69 11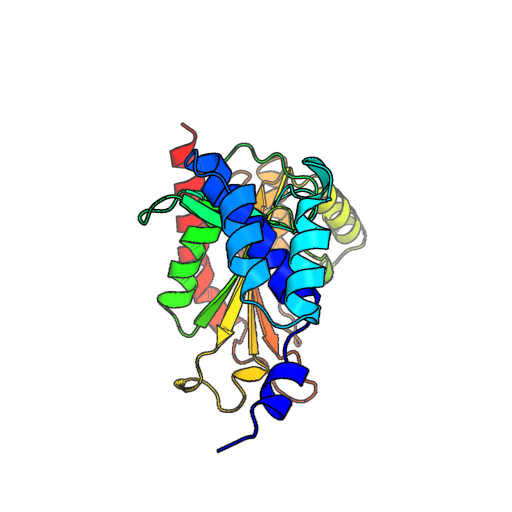5 ALA A CA 1
ATOM 886 C C . ALA A 1 115 ? -4.273 -9.028 -1.473 1.00 96.69 115 ALA A C 1
ATOM 888 O O . ALA A 1 115 ? -5.264 -9.681 -1.130 1.00 96.69 115 ALA A O 1
ATOM 889 N N . ASP A 1 116 ? -3.207 -8.872 -0.695 1.00 95.19 116 ASP A N 1
ATOM 890 C CA . ASP A 1 116 ? -3.094 -9.421 0.659 1.00 95.19 116 ASP A CA 1
ATOM 891 C C . ASP A 1 116 ? -3.085 -8.333 1.739 1.00 95.19 116 ASP A C 1
ATOM 893 O O . ASP A 1 116 ? -3.513 -8.584 2.863 1.00 95.19 116 ASP A O 1
ATOM 897 N N . SER A 1 117 ? -2.662 -7.119 1.392 1.00 96.81 117 SER A N 1
ATOM 898 C CA . SER A 1 117 ? -2.642 -5.969 2.283 1.00 96.81 117 SER A CA 1
ATOM 899 C C . SER A 1 117 ? -2.823 -4.672 1.504 1.00 96.81 117 SER A C 1
ATOM 901 O O . SER A 1 117 ? -2.332 -4.517 0.386 1.00 96.81 117 SER A O 1
ATOM 903 N N . VAL A 1 118 ? -3.547 -3.735 2.113 1.00 98.00 118 VAL A N 1
ATOM 904 C CA . VAL A 1 1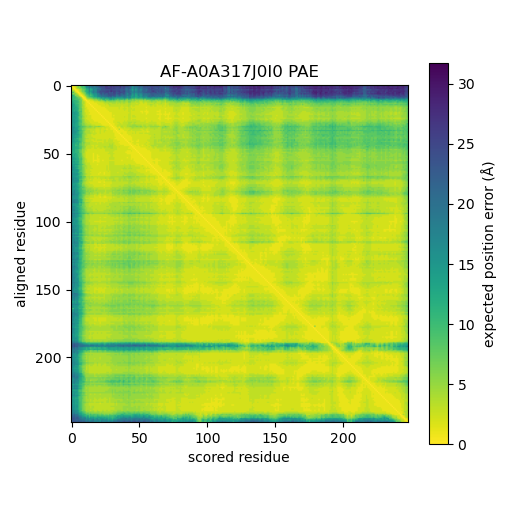18 ? -3.741 -2.371 1.616 1.00 98.00 118 VAL A CA 1
ATOM 905 C C . VAL A 1 118 ? -3.503 -1.432 2.784 1.00 98.00 118 VAL A C 1
ATOM 907 O O . VAL A 1 118 ? -4.129 -1.578 3.839 1.00 98.00 118 VAL A O 1
ATOM 910 N N . ARG A 1 119 ? -2.577 -0.494 2.608 1.00 98.44 119 ARG A N 1
ATOM 911 C CA . ARG A 1 119 ? -2.200 0.485 3.624 1.00 98.44 119 ARG A CA 1
ATOM 912 C C . ARG A 1 119 ? -2.113 1.873 3.009 1.00 98.44 119 ARG A C 1
ATOM 914 O O . ARG A 1 119 ? -1.709 2.006 1.860 1.00 98.44 119 ARG A O 1
ATOM 921 N N . VAL A 1 120 ? -2.457 2.887 3.786 1.00 98.56 120 VAL A N 1
ATOM 922 C CA . VAL A 1 120 ? -2.210 4.307 3.497 1.00 98.56 120 VAL A CA 1
ATOM 923 C C . VAL A 1 120 ? -1.273 4.888 4.544 1.00 98.56 120 VAL A C 1
ATOM 925 O O . VAL A 1 120 ? -0.953 4.200 5.515 1.00 98.56 120 VAL A O 1
ATOM 928 N N . ALA A 1 121 ? -0.841 6.135 4.353 1.00 98.12 121 ALA A N 1
ATOM 929 C CA . ALA A 1 121 ? 0.178 6.759 5.192 1.00 98.12 121 ALA A CA 1
ATOM 930 C C . ALA A 1 121 ? 1.453 5.911 5.211 1.00 98.12 121 ALA A C 1
ATOM 932 O O . ALA A 1 121 ? 1.990 5.608 6.269 1.00 98.12 121 ALA A O 1
ATOM 933 N N . THR A 1 122 ? 1.871 5.446 4.035 1.00 98.25 122 THR A N 1
ATOM 934 C CA . THR A 1 122 ? 3.121 4.710 3.830 1.00 98.25 122 THR A CA 1
ATOM 935 C C . THR A 1 122 ? 4.145 5.587 3.113 1.00 98.25 122 THR A C 1
ATOM 937 O O . THR A 1 122 ? 3.848 6.722 2.746 1.00 98.25 122 THR A O 1
ATOM 940 N N . GLU A 1 123 ? 5.342 5.048 2.896 1.00 97.19 123 GLU A N 1
ATOM 941 C CA . GLU A 1 123 ? 6.390 5.652 2.074 1.00 97.19 123 GLU A CA 1
ATOM 942 C C . GLU A 1 123 ? 6.647 4.831 0.800 1.00 97.19 123 GLU A C 1
ATOM 944 O O . GLU A 1 123 ? 6.333 3.636 0.722 1.00 97.19 123 GLU A O 1
ATOM 949 N N . ILE A 1 124 ? 7.254 5.470 -0.203 1.00 97.00 124 ILE A N 1
ATOM 950 C CA . ILE A 1 124 ? 7.830 4.787 -1.365 1.00 97.00 124 ILE A CA 1
ATOM 951 C C . ILE A 1 124 ? 9.345 4.778 -1.182 1.00 97.00 124 ILE A C 1
ATOM 953 O O . ILE A 1 124 ? 9.977 5.830 -1.182 1.00 97.00 124 ILE A O 1
ATOM 957 N N . ALA A 1 125 ? 9.935 3.592 -1.039 1.00 95.25 125 ALA A N 1
ATOM 958 C CA . ALA A 1 125 ? 11.373 3.478 -0.830 1.00 95.25 125 ALA A CA 1
ATOM 959 C C . ALA A 1 125 ? 12.173 3.873 -2.086 1.00 95.25 125 ALA A C 1
ATOM 961 O O . ALA A 1 125 ? 11.868 3.423 -3.193 1.00 95.25 125 ALA A O 1
ATOM 962 N N . GLU A 1 126 ? 13.266 4.621 -1.896 1.00 95.81 126 GLU A N 1
ATOM 963 C CA . GLU A 1 126 ? 14.200 5.029 -2.963 1.00 95.81 126 GLU A CA 1
ATOM 964 C C . GLU A 1 126 ? 14.747 3.840 -3.773 1.00 95.81 126 GLU A C 1
ATOM 966 O O . GLU A 1 126 ? 15.029 3.967 -4.960 1.00 95.81 126 GLU A O 1
ATOM 971 N N . ALA A 1 127 ? 14.861 2.665 -3.143 1.00 94.12 127 ALA A N 1
ATOM 972 C CA . ALA A 1 127 ? 15.439 1.457 -3.733 1.00 94.12 127 ALA A CA 1
ATOM 973 C C . ALA A 1 127 ? 14.667 0.888 -4.942 1.00 94.12 127 ALA A C 1
ATOM 975 O O . ALA A 1 127 ? 15.151 -0.051 -5.578 1.00 94.12 127 ALA A O 1
ATOM 976 N N . TRP A 1 128 ? 13.473 1.410 -5.235 1.00 95.56 128 TRP A N 1
ATOM 977 C CA . TRP A 1 128 ? 12.672 1.029 -6.403 1.00 95.56 128 TRP A CA 1
ATOM 978 C C . TRP A 1 128 ? 12.938 1.878 -7.645 1.00 95.56 128 TRP A C 1
ATOM 980 O O . TRP A 1 128 ? 12.380 1.595 -8.702 1.00 95.56 128 TRP A O 1
ATOM 990 N N . PHE A 1 129 ? 13.770 2.909 -7.524 1.00 95.19 129 PHE A N 1
ATOM 991 C CA . PHE A 1 129 ? 14.108 3.816 -8.611 1.00 95.19 129 PHE A CA 1
ATOM 992 C C . PHE A 1 129 ? 15.55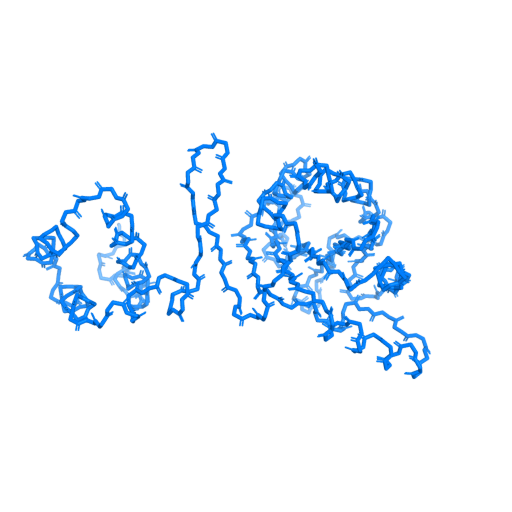6 3.609 -9.054 1.00 95.19 129 PHE A C 1
ATOM 994 O O . PHE A 1 129 ? 16.408 3.176 -8.275 1.00 95.19 129 PHE A O 1
ATOM 1001 N N . ALA A 1 130 ? 15.836 3.949 -10.310 1.00 92.88 130 ALA A N 1
ATOM 1002 C CA . ALA A 1 130 ? 17.167 3.847 -10.899 1.00 92.88 130 ALA A CA 1
ATOM 1003 C C . ALA A 1 130 ? 17.670 5.227 -11.365 1.00 92.88 130 ALA A C 1
ATOM 1005 O O . ALA A 1 130 ? 17.693 5.488 -12.566 1.00 92.88 130 ALA A O 1
ATOM 1006 N 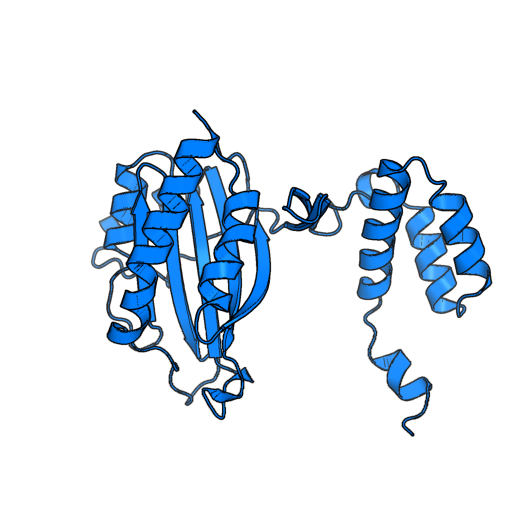N . PRO A 1 131 ? 18.042 6.140 -10.446 1.00 94.56 131 PRO A N 1
ATOM 1007 C CA . PRO A 1 131 ? 18.688 7.388 -10.837 1.00 94.56 131 PRO A CA 1
ATOM 1008 C C . PRO A 1 131 ? 20.067 7.105 -11.452 1.00 94.56 131 PRO A C 1
ATOM 1010 O O . PRO A 1 131 ? 20.854 6.322 -10.921 1.00 94.56 131 PRO A O 1
ATOM 1013 N N . GLU A 1 132 ? 20.371 7.767 -12.563 1.00 94.50 132 GLU A N 1
ATOM 1014 C CA . GLU A 1 132 ? 21.622 7.617 -13.316 1.00 94.50 132 GLU A CA 1
ATOM 1015 C C . GLU A 1 132 ? 22.698 8.612 -12.864 1.00 94.50 132 GLU A C 1
ATOM 1017 O O . GLU A 1 132 ? 23.891 8.388 -13.076 1.00 94.50 132 GLU A O 1
ATOM 1022 N N . THR A 1 133 ? 22.290 9.718 -12.233 1.00 96.38 133 THR A N 1
ATOM 1023 C CA . THR A 1 133 ? 23.193 10.793 -11.803 1.00 96.38 133 THR A CA 1
ATOM 1024 C C . THR A 1 133 ? 23.004 11.163 -10.328 1.00 96.38 133 THR A C 1
ATOM 1026 O O . THR A 1 133 ? 21.914 10.980 -9.776 1.00 96.38 133 THR A O 1
ATOM 1029 N N . PRO A 1 134 ? 24.035 11.732 -9.668 1.00 97.62 134 PRO A N 1
ATOM 1030 C CA . PRO A 1 134 ? 23.903 12.274 -8.314 1.00 97.62 134 PRO A CA 1
ATOM 1031 C C . PRO A 1 134 ? 22.786 13.320 -8.185 1.00 97.62 134 PRO A C 1
ATOM 1033 O O . PRO A 1 134 ? 22.039 13.286 -7.212 1.00 97.62 134 PRO A O 1
ATOM 1036 N N . ASP A 1 135 ? 22.615 14.181 -9.192 1.00 98.12 135 ASP A N 1
ATOM 1037 C CA . ASP A 1 135 ? 21.565 15.207 -9.209 1.00 98.12 135 ASP A CA 1
ATOM 1038 C C . ASP A 1 135 ? 20.162 14.582 -9.262 1.00 98.12 135 ASP A C 1
ATOM 1040 O O . ASP A 1 135 ? 19.247 15.024 -8.567 1.00 98.12 135 ASP A O 1
ATOM 1044 N N . GLN A 1 136 ? 19.978 13.517 -10.056 1.00 97.56 136 GLN A N 1
ATOM 1045 C CA . GLN A 1 136 ? 18.722 12.762 -10.077 1.00 97.56 136 GLN A CA 1
ATOM 1046 C C . GLN A 1 136 ? 18.468 12.068 -8.738 1.00 97.56 136 GLN A C 1
ATOM 1048 O O . GLN A 1 136 ? 17.336 12.063 -8.260 1.00 97.56 136 GLN A O 1
ATOM 1053 N N . GLN A 1 137 ? 19.508 11.512 -8.116 1.00 97.75 137 GLN A N 1
ATOM 1054 C CA . GLN A 1 137 ? 19.412 10.882 -6.803 1.00 97.75 137 GLN A CA 1
ATOM 1055 C C . GLN A 1 137 ? 19.019 11.894 -5.718 1.00 97.75 137 GLN A C 1
ATOM 1057 O O . GLN A 1 137 ? 18.166 11.586 -4.890 1.00 97.75 137 GLN A O 1
ATOM 1062 N N . GLU A 1 138 ? 19.607 13.092 -5.708 1.00 98.31 138 GLU A N 1
ATOM 1063 C CA . GLU A 1 138 ? 19.235 14.163 -4.776 1.00 98.31 138 GLU A CA 1
ATOM 1064 C C . GLU A 1 138 ? 17.799 14.637 -5.021 1.00 98.31 138 GLU A C 1
ATOM 1066 O O . GLU A 1 138 ? 16.997 14.707 -4.086 1.00 98.31 138 GLU A O 1
ATOM 1071 N N . ARG A 1 139 ? 17.437 14.871 -6.289 1.00 98.25 139 ARG A N 1
ATOM 1072 C CA . ARG A 1 139 ? 16.073 15.247 -6.668 1.00 98.25 139 ARG A CA 1
ATOM 1073 C C . ARG A 1 139 ? 15.051 14.188 -6.255 1.00 98.25 139 ARG A C 1
ATOM 1075 O O . ARG A 1 139 ? 13.988 14.559 -5.769 1.00 98.25 139 ARG A O 1
ATOM 1082 N N . LEU A 1 140 ? 15.361 12.898 -6.398 1.00 98.31 140 LEU A N 1
ATOM 1083 C CA . LEU A 1 140 ? 14.498 11.799 -5.954 1.00 98.31 140 LEU A CA 1
ATOM 1084 C C . LEU A 1 140 ? 14.189 11.897 -4.458 1.00 98.31 140 LEU A C 1
ATOM 1086 O O . LEU A 1 140 ? 13.017 11.839 -4.090 1.00 98.31 140 LEU A O 1
ATOM 1090 N N . ARG A 1 141 ? 15.202 12.109 -3.607 1.00 98.38 141 ARG A N 1
ATOM 1091 C CA . ARG A 1 141 ? 14.976 12.251 -2.155 1.00 98.38 141 ARG A CA 1
ATOM 1092 C C . ARG A 1 141 ? 14.078 13.439 -1.844 1.00 98.38 141 ARG A C 1
ATOM 1094 O O . ARG A 1 141 ? 13.131 13.299 -1.077 1.00 98.38 141 ARG A O 1
ATOM 1101 N N . ASN A 1 142 ? 14.346 14.580 -2.479 1.00 98.25 142 ASN A N 1
ATOM 1102 C CA . ASN A 1 142 ? 13.561 15.798 -2.285 1.00 98.25 142 ASN A CA 1
ATOM 1103 C C . ASN A 1 142 ? 12.097 15.588 -2.695 1.00 98.25 142 ASN A C 1
ATOM 1105 O O . ASN A 1 142 ? 11.188 15.955 -1.956 1.00 98.25 142 ASN A O 1
ATOM 1109 N N . VAL A 1 143 ? 11.857 14.942 -3.841 1.00 98.44 143 VAL A N 1
ATOM 1110 C CA . VAL A 1 143 ? 10.498 14.647 -4.312 1.00 98.44 143 VAL A CA 1
ATOM 1111 C C . VAL A 1 143 ? 9.770 13.701 -3.357 1.00 98.44 143 VAL A C 1
ATOM 1113 O O . VAL A 1 143 ? 8.628 13.979 -2.997 1.00 98.44 143 VAL A O 1
ATOM 1116 N N . LEU A 1 144 ? 10.415 12.620 -2.906 1.00 98.12 144 LEU A N 1
ATOM 1117 C CA . LEU A 1 144 ? 9.800 11.656 -1.984 1.00 98.12 144 LEU A CA 1
ATOM 1118 C C . LEU A 1 144 ? 9.479 12.272 -0.613 1.00 98.12 144 LEU A C 1
ATOM 1120 O O . LEU A 1 144 ? 8.438 11.957 -0.042 1.00 98.12 144 LEU A O 1
ATOM 1124 N N . GLN A 1 145 ? 10.304 13.200 -0.118 1.00 97.38 145 GLN A N 1
ATOM 1125 C CA . GLN A 1 145 ? 10.035 13.951 1.119 1.00 97.38 145 GLN A CA 1
ATOM 1126 C C . GLN A 1 145 ? 8.863 14.936 0.997 1.00 97.38 145 GLN A C 1
ATOM 1128 O O . GLN A 1 145 ? 8.270 15.316 2.005 1.00 97.38 145 GLN A O 1
ATOM 1133 N N . CYS A 1 146 ? 8.527 15.360 -0.223 1.00 97.31 146 CYS A N 1
ATOM 1134 C CA . CYS A 1 146 ? 7.437 16.297 -0.505 1.00 97.31 146 CYS A CA 1
ATOM 1135 C C . CYS A 1 146 ? 6.158 15.612 -1.019 1.00 97.31 146 CYS A C 1
ATOM 1137 O O . CYS A 1 146 ? 5.245 16.293 -1.503 1.00 97.31 146 CYS A O 1
ATOM 1139 N N . VAL A 1 147 ? 6.071 14.280 -0.935 1.00 97.88 147 VAL A N 1
ATOM 1140 C CA . VAL A 1 147 ? 4.825 13.542 -1.173 1.00 97.88 147 VAL A CA 1
ATOM 1141 C C . VAL A 1 147 ? 3.822 13.898 -0.076 1.00 97.88 147 VAL A C 1
ATOM 1143 O O . VAL A 1 147 ? 4.128 13.837 1.111 1.00 97.88 147 VAL A O 1
ATOM 1146 N N . LYS A 1 148 ? 2.599 14.269 -0.465 1.00 98.06 148 LYS A N 1
ATOM 1147 C CA . LYS A 1 148 ? 1.547 14.658 0.488 1.00 98.06 148 LYS A CA 1
ATOM 1148 C C . LYS A 1 148 ? 0.915 13.460 1.186 1.00 98.06 148 LYS A C 1
ATOM 1150 O O . LYS A 1 148 ? 0.347 13.597 2.263 1.00 98.06 148 LYS A O 1
ATOM 1155 N N . GLY A 1 149 ? 0.981 12.293 0.563 1.00 98.06 149 GLY A N 1
ATOM 1156 C CA . GLY A 1 149 ? 0.555 11.027 1.133 1.00 98.06 149 GLY A CA 1
ATOM 1157 C C . GLY A 1 149 ? 0.797 9.896 0.145 1.00 98.06 149 GLY A C 1
ATOM 1158 O O . GLY A 1 149 ? 0.720 10.104 -1.069 1.00 98.06 149 GLY A O 1
ATOM 1159 N N . ALA A 1 150 ? 1.077 8.702 0.665 1.00 98.50 150 ALA A N 1
ATOM 1160 C CA . ALA A 1 150 ? 1.214 7.501 -0.145 1.00 98.50 150 ALA A CA 1
ATOM 1161 C C . ALA A 1 150 ? 0.364 6.339 0.383 1.00 98.50 150 ALA A C 1
ATOM 1163 O O . ALA A 1 150 ? -0.118 6.333 1.524 1.00 98.50 150 ALA A O 1
ATOM 1164 N N . ALA A 1 151 ? 0.163 5.362 -0.492 1.00 98.62 151 ALA A N 1
ATOM 1165 C CA . ALA A 1 151 ? -0.474 4.094 -0.208 1.00 98.62 151 ALA A CA 1
ATOM 1166 C C . ALA A 1 151 ? 0.347 2.940 -0.783 1.00 98.62 151 ALA A C 1
ATOM 1168 O O . ALA A 1 151 ? 1.021 3.080 -1.805 1.00 98.62 151 ALA A O 1
ATOM 1169 N N . THR A 1 152 ? 0.247 1.780 -0.145 1.00 98.69 152 THR A N 1
ATOM 1170 C CA . THR A 1 152 ? 0.916 0.548 -0.556 1.00 98.69 152 THR A CA 1
ATOM 1171 C C . THR A 1 152 ? -0.090 -0.587 -0.583 1.00 98.69 152 THR A C 1
ATOM 1173 O O . THR A 1 152 ? -0.790 -0.852 0.398 1.00 98.69 152 THR A O 1
ATOM 1176 N N . ILE A 1 153 ? -0.133 -1.282 -1.710 1.00 98.44 153 ILE A N 1
ATOM 1177 C CA . ILE A 1 153 ? -1.012 -2.414 -1.967 1.00 98.44 153 ILE A CA 1
ATOM 1178 C C . ILE A 1 153 ? -0.127 -3.590 -2.323 1.00 98.44 153 ILE A C 1
ATOM 1180 O O . ILE A 1 153 ? 0.488 -3.600 -3.386 1.00 98.44 153 ILE A O 1
ATOM 1184 N N . SER A 1 154 ? -0.044 -4.570 -1.430 1.00 98.06 154 SER A N 1
ATOM 1185 C CA . SER A 1 154 ? 0.716 -5.788 -1.699 1.00 98.06 154 SER A CA 1
ATOM 1186 C C . SER A 1 154 ? -0.208 -6.888 -2.205 1.00 98.06 154 SER A C 1
ATOM 1188 O O . SER A 1 154 ? -1.394 -6.969 -1.866 1.00 98.06 154 SER A O 1
ATOM 1190 N N . GLY A 1 155 ? 0.342 -7.726 -3.070 1.00 97.38 155 GLY A N 1
ATOM 1191 C CA . GLY A 1 155 ? -0.320 -8.855 -3.682 1.00 97.38 155 GLY A CA 1
ATOM 1192 C C . GLY A 1 155 ? 0.585 -10.073 -3.699 1.00 97.38 155 GLY A C 1
ATOM 1193 O O . GLY A 1 155 ? 1.795 -9.984 -3.916 1.00 97.38 155 GLY A O 1
ATOM 1194 N N . LYS A 1 156 ? -0.038 -11.234 -3.508 1.00 97.00 156 LYS A N 1
ATOM 1195 C CA . LYS A 1 156 ? 0.603 -12.538 -3.669 1.00 97.00 156 LYS A CA 1
ATOM 1196 C C . LYS A 1 156 ? 0.223 -13.135 -5.006 1.00 97.00 156 LYS A C 1
ATOM 1198 O O . LYS A 1 156 ? -0.943 -13.062 -5.407 1.00 97.00 156 LYS A O 1
ATOM 1203 N N . LEU A 1 157 ? 1.204 -13.728 -5.678 1.00 98.00 157 LEU A N 1
ATOM 1204 C CA . LEU A 1 157 ? 0.954 -14.500 -6.887 1.00 98.00 157 LEU A CA 1
ATOM 1205 C C . LEU A 1 157 ? 0.062 -15.695 -6.536 1.00 98.00 157 LEU A C 1
ATOM 1207 O O . LEU A 1 157 ? 0.234 -16.315 -5.483 1.00 98.00 157 LEU A O 1
ATOM 1211 N N . ARG A 1 158 ? -0.913 -16.017 -7.388 1.00 97.94 158 ARG A N 1
ATOM 1212 C CA . ARG A 1 158 ? -1.780 -17.168 -7.123 1.00 97.94 158 ARG A CA 1
ATOM 1213 C C . ARG A 1 158 ? -1.041 -18.492 -7.377 1.00 97.94 158 ARG A C 1
ATOM 1215 O O . ARG A 1 158 ? -0.184 -18.548 -8.266 1.00 97.94 158 ARG A O 1
ATOM 1222 N N . PRO A 1 159 ? -1.352 -19.562 -6.620 1.00 97.50 159 PRO A N 1
ATOM 1223 C CA . PRO A 1 159 ? -0.620 -20.825 -6.706 1.00 97.50 159 PRO A CA 1
ATOM 1224 C C . PRO A 1 159 ? -0.589 -21.477 -8.091 1.00 97.50 159 PRO A C 1
ATOM 1226 O O . PRO A 1 159 ? 0.392 -22.132 -8.430 1.00 97.50 159 PRO A O 1
ATOM 1229 N N . GLU A 1 160 ? -1.623 -21.268 -8.903 1.00 97.69 160 GLU A N 1
ATOM 1230 C CA . GLU A 1 160 ? -1.760 -21.810 -10.256 1.00 97.69 160 GLU A CA 1
ATOM 1231 C C . GLU A 1 160 ? -0.765 -21.233 -11.279 1.00 97.69 160 GLU A C 1
ATOM 1233 O O . GLU A 1 160 ? -0.611 -21.801 -12.358 1.00 97.69 160 GLU A O 1
ATOM 1238 N N . HIS A 1 161 ? -0.072 -20.134 -10.962 1.00 97.44 161 HIS A N 1
ATOM 1239 C CA . HIS A 1 161 ? 0.817 -19.455 -11.911 1.00 97.44 161 HIS A CA 1
ATOM 1240 C C . HIS A 1 161 ? 2.305 -19.757 -11.716 1.00 97.44 161 HIS A C 1
ATOM 1242 O O . HIS A 1 161 ? 3.075 -19.583 -12.661 1.00 97.44 161 HIS A O 1
ATOM 1248 N N . HIS A 1 162 ? 2.734 -20.194 -10.526 1.00 96.56 162 HIS A N 1
ATOM 1249 C CA . HIS A 1 162 ? 4.142 -20.506 -10.265 1.00 96.56 162 HIS A CA 1
ATOM 1250 C C . HIS A 1 162 ? 4.321 -21.454 -9.062 1.00 96.56 162 HIS A C 1
ATOM 1252 O O . HIS A 1 162 ? 3.727 -21.221 -8.002 1.00 96.56 162 HIS A O 1
ATOM 1258 N N . PRO A 1 163 ? 5.201 -22.475 -9.144 1.00 95.75 163 PRO A N 1
ATOM 1259 C CA . PRO A 1 163 ? 5.435 -23.417 -8.041 1.00 95.75 163 PRO A CA 1
ATOM 1260 C C . PRO A 1 163 ? 6.017 -22.752 -6.787 1.00 95.75 163 PRO A C 1
ATOM 1262 O O . PRO A 1 163 ? 5.833 -23.247 -5.681 1.00 95.75 163 PRO A O 1
ATOM 1265 N N . ARG A 1 164 ? 6.703 -21.615 -6.952 1.00 96.75 164 ARG A N 1
ATOM 1266 C CA . ARG A 1 164 ? 7.246 -20.786 -5.864 1.00 96.75 164 ARG A CA 1
ATOM 1267 C C . ARG A 1 164 ? 6.445 -19.498 -5.660 1.00 96.75 164 ARG A C 1
ATOM 1269 O O . ARG A 1 164 ? 7.033 -18.445 -5.460 1.00 96.75 164 ARG A O 1
ATOM 1276 N N . ASN A 1 165 ? 5.123 -19.539 -5.830 1.00 97.31 165 ASN A N 1
ATOM 1277 C CA . ASN A 1 165 ? 4.234 -18.373 -5.682 1.00 97.31 165 ASN A CA 1
ATOM 1278 C C . ASN A 1 165 ? 4.342 -17.698 -4.302 1.00 97.31 165 ASN A C 1
ATOM 1280 O O . ASN A 1 165 ? 4.167 -16.490 -4.189 1.00 97.31 165 ASN A O 1
ATOM 1284 N N . ASP A 1 166 ? 4.680 -18.471 -3.274 1.00 96.31 166 ASP A N 1
ATOM 1285 C CA . ASP A 1 166 ? 4.822 -18.047 -1.885 1.00 96.31 166 ASP A CA 1
ATOM 1286 C C . ASP A 1 166 ? 5.954 -17.035 -1.662 1.00 96.31 166 ASP A C 1
ATOM 1288 O O . ASP A 1 166 ? 5.897 -16.263 -0.704 1.00 96.31 166 ASP A O 1
ATOM 1292 N N . VAL A 1 167 ? 6.955 -17.020 -2.552 1.00 96.94 167 VAL A N 1
ATOM 1293 C CA . VAL A 1 167 ? 8.087 -16.079 -2.503 1.00 96.94 167 VAL A CA 1
ATOM 1294 C C . VAL A 1 167 ? 8.004 -14.947 -3.528 1.00 96.94 167 VAL A C 1
ATOM 1296 O O . VAL A 1 167 ? 8.917 -14.122 -3.601 1.00 96.94 167 VAL A O 1
ATOM 1299 N N . GLN A 1 168 ? 6.929 -14.912 -4.322 1.00 97.44 168 GLN A N 1
ATOM 1300 C CA . GLN A 1 168 ? 6.688 -13.872 -5.318 1.00 97.44 168 GLN A CA 1
ATOM 1301 C C . GLN A 1 168 ? 5.870 -12.746 -4.695 1.00 97.44 168 GLN A C 1
ATOM 1303 O O . GLN A 1 168 ? 4.779 -12.965 -4.162 1.00 97.44 168 GLN A O 1
ATOM 1308 N N . GLN A 1 169 ? 6.395 -11.533 -4.794 1.00 96.12 169 GLN A N 1
ATOM 1309 C CA . GLN A 1 169 ? 5.780 -10.322 -4.281 1.00 96.12 169 GLN A CA 1
ATOM 1310 C C . GLN A 1 169 ? 5.431 -9.393 -5.438 1.00 96.12 169 GLN A C 1
ATOM 1312 O O . GLN A 1 169 ? 6.254 -9.153 -6.321 1.00 96.12 169 GLN A O 1
ATOM 1317 N N . PHE A 1 170 ? 4.228 -8.833 -5.382 1.00 98.12 170 PHE A N 1
ATOM 1318 C CA . PHE A 1 170 ? 3.813 -7.718 -6.220 1.00 98.12 170 PHE A CA 1
ATOM 1319 C C . PHE A 1 170 ? 3.341 -6.584 -5.322 1.00 98.12 170 PHE A C 1
ATOM 1321 O O . PHE A 1 170 ? 2.565 -6.818 -4.398 1.00 98.12 170 PHE A O 1
ATOM 1328 N N . THR A 1 171 ? 3.794 -5.368 -5.584 1.00 98.38 171 THR A N 1
ATOM 1329 C CA . THR A 1 171 ? 3.451 -4.195 -4.784 1.00 98.38 171 THR A CA 1
ATOM 1330 C C . THR A 1 171 ? 3.083 -3.050 -5.710 1.00 98.38 171 THR A C 1
ATOM 1332 O O . THR A 1 171 ? 3.850 -2.723 -6.608 1.00 98.38 171 THR A O 1
ATOM 1335 N N . ILE A 1 172 ? 1.934 -2.422 -5.481 1.00 98.62 172 ILE A N 1
ATOM 1336 C CA . ILE A 1 172 ? 1.569 -1.139 -6.083 1.00 98.62 172 ILE A CA 1
ATOM 1337 C C . ILE A 1 172 ? 1.765 -0.066 -5.019 1.00 98.62 172 ILE A C 1
ATOM 1339 O O . ILE A 1 172 ? 1.210 -0.163 -3.923 1.00 98.62 172 ILE A O 1
ATOM 1343 N N . PHE A 1 173 ? 2.529 0.961 -5.351 1.00 98.56 173 PHE A N 1
ATOM 1344 C CA . PHE A 1 173 ? 2.576 2.212 -4.618 1.00 98.56 173 PHE A CA 1
ATOM 1345 C C . PHE A 1 173 ? 1.712 3.235 -5.338 1.00 98.56 173 PHE A C 1
ATOM 1347 O O . PHE A 1 173 ? 1.742 3.310 -6.565 1.00 98.56 173 PHE A O 1
ATOM 1354 N N . LEU A 1 174 ? 0.962 4.020 -4.578 1.00 98.56 174 LEU A N 1
ATOM 1355 C CA . LEU A 1 174 ? 0.237 5.190 -5.060 1.00 98.56 174 LEU A CA 1
ATOM 1356 C C . LEU A 1 174 ? 0.712 6.391 -4.245 1.00 98.56 174 LEU A C 1
ATOM 1358 O O . LEU A 1 174 ? 0.876 6.257 -3.034 1.00 98.56 174 LEU A O 1
ATOM 1362 N N . ALA A 1 175 ? 0.917 7.545 -4.866 1.00 98.31 175 ALA A N 1
ATOM 1363 C CA . ALA A 1 175 ? 1.324 8.756 -4.162 1.00 98.31 175 ALA A CA 1
ATOM 1364 C C . ALA A 1 175 ? 0.749 10.021 -4.791 1.00 98.31 175 ALA A C 1
ATOM 1366 O O . ALA A 1 175 ? 0.613 10.121 -6.012 1.00 98.31 175 ALA A O 1
ATOM 1367 N N . GLU A 1 176 ? 0.496 11.007 -3.932 1.00 98.12 176 GLU A N 1
ATOM 1368 C CA . GLU A 1 176 ? 0.277 12.389 -4.342 1.00 98.12 176 GLU A CA 1
ATOM 1369 C C . GLU A 1 176 ? 1.565 13.192 -4.241 1.00 98.12 176 GLU A C 1
ATOM 1371 O O . GLU A 1 176 ? 2.048 13.490 -3.146 1.00 98.12 176 GLU A O 1
ATOM 1376 N N . CYS A 1 177 ? 2.100 13.586 -5.389 1.00 98.12 177 CYS A N 1
ATOM 1377 C CA . CYS A 1 177 ? 3.222 14.501 -5.473 1.00 98.12 177 CYS A CA 1
ATOM 1378 C C . CYS A 1 177 ? 2.769 15.952 -5.255 1.00 98.12 177 CYS A C 1
ATOM 1380 O O . CYS A 1 177 ? 1.592 16.306 -5.357 1.00 98.12 177 CYS A O 1
ATOM 1382 N N . SER A 1 178 ? 3.733 16.829 -4.982 1.00 97.06 178 SER A N 1
ATOM 1383 C CA . SER A 1 178 ? 3.464 18.261 -4.826 1.00 97.06 178 SER A CA 1
ATOM 1384 C C . SER A 1 178 ? 2.960 18.916 -6.119 1.00 97.06 178 SER A C 1
ATOM 1386 O O . SER A 1 178 ? 2.169 19.858 -6.062 1.00 97.06 178 SER A O 1
ATOM 1388 N N . ASN A 1 179 ? 3.394 18.419 -7.281 1.00 97.38 179 ASN A N 1
ATOM 1389 C CA . ASN A 1 179 ? 3.005 18.898 -8.606 1.00 97.38 179 ASN A CA 1
ATOM 1390 C C . ASN A 1 179 ? 3.206 17.799 -9.677 1.00 97.38 179 ASN A C 1
ATOM 1392 O O . ASN A 1 179 ? 3.731 16.723 -9.396 1.00 97.38 179 ASN A O 1
ATOM 1396 N N . GLU A 1 180 ? 2.787 18.082 -10.911 1.00 97.75 180 GLU A N 1
ATOM 1397 C CA . GLU A 1 180 ? 2.894 17.165 -12.058 1.00 97.75 180 GLU A CA 1
ATOM 1398 C C . GLU A 1 180 ? 4.338 16.923 -12.531 1.00 97.75 180 GLU A C 1
ATOM 1400 O O . GLU A 1 180 ? 4.665 15.827 -12.978 1.00 97.75 180 GLU A O 1
ATOM 1405 N N . ASN A 1 181 ? 5.237 17.904 -12.395 1.00 98.38 181 ASN A N 1
ATOM 1406 C CA . ASN A 1 181 ? 6.640 17.708 -12.778 1.00 98.38 181 ASN A CA 1
ATOM 1407 C C . ASN A 1 181 ? 7.323 16.667 -11.885 1.00 98.38 181 ASN A C 1
ATOM 1409 O O . ASN A 1 181 ? 8.197 15.934 -12.347 1.00 98.38 181 ASN A O 1
ATOM 1413 N N . ASP A 1 182 ? 6.935 16.611 -10.613 1.00 98.38 182 ASP A N 1
ATOM 1414 C CA . ASP A 1 182 ? 7.449 15.641 -9.652 1.00 98.38 182 ASP A CA 1
ATOM 1415 C C . ASP A 1 182 ? 6.927 14.230 -9.945 1.00 98.38 182 ASP A C 1
ATOM 1417 O O . ASP A 1 182 ? 7.716 13.287 -9.969 1.00 98.38 182 ASP A O 1
ATOM 1421 N N . SER A 1 183 ? 5.634 14.072 -10.249 1.00 98.06 183 SER A N 1
ATOM 1422 C CA . SER A 1 183 ? 5.073 12.763 -10.618 1.00 98.06 183 SER A CA 1
ATOM 1423 C C . SER A 1 183 ? 5.654 12.245 -11.942 1.00 98.06 183 SER A C 1
ATOM 1425 O O . SER A 1 183 ? 5.993 11.067 -12.042 1.00 98.06 183 SER A O 1
ATOM 1427 N N . ALA A 1 184 ? 5.838 13.122 -12.937 1.00 98.25 184 ALA A N 1
ATOM 1428 C CA . ALA A 1 184 ? 6.468 12.791 -14.216 1.00 98.25 184 ALA A CA 1
ATOM 1429 C C . ALA A 1 184 ? 7.945 12.419 -14.039 1.00 98.25 184 ALA A C 1
ATOM 1431 O O . ALA A 1 184 ? 8.449 11.494 -14.678 1.00 98.25 184 ALA A O 1
ATOM 1432 N N . PHE A 1 185 ? 8.644 13.104 -13.131 1.00 98.19 185 PHE A N 1
ATOM 1433 C CA . PHE A 1 185 ? 10.007 12.740 -12.768 1.00 98.19 185 PHE A CA 1
ATOM 1434 C C . PHE A 1 185 ? 10.069 11.343 -12.134 1.00 98.19 185 PHE A C 1
ATOM 1436 O O . PHE A 1 185 ? 10.885 10.528 -12.568 1.00 98.19 185 PHE A O 1
ATOM 1443 N N . LEU A 1 186 ? 9.183 11.022 -11.184 1.00 98.06 186 LEU A N 1
ATOM 1444 C CA . LEU A 1 186 ? 9.114 9.677 -10.601 1.00 98.06 186 LEU A CA 1
ATOM 1445 C C . LEU A 1 186 ? 8.772 8.602 -11.643 1.00 98.06 186 LEU A C 1
ATOM 1447 O O . LEU A 1 186 ? 9.368 7.528 -11.615 1.00 98.06 186 LEU A O 1
ATOM 1451 N N . GLU A 1 187 ? 7.868 8.883 -12.588 1.00 97.56 187 GLU A N 1
ATOM 1452 C CA . GLU A 1 187 ? 7.569 7.972 -13.702 1.00 97.56 187 GLU A CA 1
ATOM 1453 C C . GLU A 1 187 ? 8.816 7.691 -14.546 1.00 97.56 187 GLU A C 1
ATOM 1455 O O . GLU A 1 187 ? 9.114 6.529 -14.827 1.00 97.56 187 GLU A O 1
ATOM 1460 N N . SER A 1 188 ? 9.584 8.731 -14.887 1.00 96.12 188 SER A N 1
ATOM 1461 C CA . SER A 1 188 ? 10.805 8.579 -15.686 1.00 96.12 188 SER A CA 1
ATOM 1462 C C . SER A 1 188 ? 11.841 7.676 -15.008 1.00 96.12 188 SER A C 1
ATOM 1464 O O . SER A 1 188 ? 12.484 6.874 -15.679 1.00 96.12 188 SER A O 1
ATOM 1466 N N . LEU A 1 189 ? 11.945 7.728 -13.675 1.00 95.38 189 LEU A N 1
ATOM 1467 C CA . LEU A 1 189 ? 12.841 6.863 -12.902 1.00 95.38 189 LEU A CA 1
ATOM 1468 C C . LEU A 1 189 ? 12.263 5.461 -12.644 1.00 95.38 189 LEU A C 1
ATOM 1470 O O . LEU A 1 189 ? 13.015 4.516 -12.406 1.00 95.38 189 LEU A O 1
ATOM 1474 N N . GLY A 1 190 ? 10.935 5.322 -12.675 1.00 89.50 190 GLY A N 1
ATOM 1475 C CA . GLY A 1 190 ? 10.188 4.088 -12.412 1.00 89.50 190 GLY A CA 1
ATOM 1476 C C . GLY A 1 190 ? 10.017 3.174 -13.629 1.00 89.50 190 GLY A C 1
ATOM 1477 O O . GLY A 1 190 ? 9.145 2.311 -13.622 1.00 89.50 190 GLY A O 1
ATOM 1478 N N . THR A 1 191 ? 10.799 3.370 -14.691 1.00 83.31 191 THR A N 1
ATOM 1479 C CA . THR A 1 191 ? 10.749 2.566 -15.931 1.00 83.31 191 THR A CA 1
ATOM 1480 C C . THR A 1 191 ? 12.076 1.862 -16.245 1.00 83.31 191 THR A C 1
ATOM 1482 O O . THR A 1 191 ? 12.252 1.313 -17.330 1.00 83.31 191 THR A O 1
ATOM 1485 N N . GLY A 1 192 ? 13.018 1.862 -15.296 1.00 75.38 192 GLY A N 1
ATOM 1486 C CA . GLY A 1 192 ? 14.358 1.311 -15.484 1.00 75.38 192 GLY A CA 1
ATOM 1487 C C . GLY A 1 192 ? 14.422 -0.219 -15.460 1.00 75.38 192 GLY A C 1
ATOM 1488 O O . GLY A 1 192 ? 13.719 -0.886 -14.705 1.00 75.38 192 GLY A O 1
ATOM 1489 N N . ASN A 1 193 ? 15.348 -0.775 -16.243 1.00 74.12 193 ASN A N 1
ATOM 1490 C CA . ASN A 1 193 ? 15.673 -2.199 -16.204 1.00 74.12 193 ASN A CA 1
ATOM 1491 C C . ASN A 1 193 ? 16.476 -2.527 -14.940 1.00 74.12 193 ASN A C 1
ATOM 1493 O O . ASN A 1 193 ? 17.630 -2.118 -14.803 1.00 74.12 193 ASN A O 1
ATOM 1497 N N . SER A 1 194 ? 15.895 -3.317 -14.039 1.00 83.25 194 SER A N 1
ATOM 1498 C CA . SER A 1 194 ? 16.587 -3.865 -12.873 1.00 83.25 194 SER A CA 1
ATOM 1499 C C . SER A 1 194 ? 16.702 -5.385 -12.995 1.00 83.25 194 SER A C 1
ATOM 1501 O O . SER A 1 194 ? 15.702 -6.065 -13.213 1.00 83.25 194 SER A O 1
ATOM 1503 N N . PRO A 1 195 ? 17.891 -5.979 -12.781 1.00 78.62 195 PRO A N 1
ATOM 1504 C CA . PRO A 1 195 ? 18.031 -7.434 -12.788 1.00 78.62 195 PRO A CA 1
ATOM 1505 C C . PRO A 1 195 ? 17.381 -8.097 -11.561 1.00 78.62 195 PRO A C 1
ATOM 1507 O O . PRO A 1 195 ? 17.337 -9.321 -11.474 1.00 78.62 195 PRO A O 1
ATOM 1510 N N . ARG A 1 196 ? 16.931 -7.314 -10.568 1.00 86.31 196 ARG A N 1
ATOM 1511 C CA . ARG A 1 196 ? 16.395 -7.827 -9.295 1.00 86.31 196 ARG A CA 1
ATOM 1512 C C . ARG A 1 196 ? 14.877 -7.734 -9.185 1.00 86.31 196 ARG A C 1
ATOM 1514 O O . ARG A 1 196 ? 14.307 -8.373 -8.302 1.00 86.31 196 ARG A O 1
ATOM 1521 N N . HIS A 1 197 ? 14.245 -6.900 -9.999 1.00 93.75 197 HIS A N 1
ATOM 1522 C CA . HIS A 1 197 ? 12.815 -6.635 -9.940 1.00 93.75 197 HIS A CA 1
ATOM 1523 C C . HIS A 1 197 ? 12.336 -6.051 -11.269 1.00 93.75 197 HIS A C 1
ATOM 1525 O O . HIS A 1 197 ? 13.087 -5.347 -11.934 1.00 93.75 197 HIS A O 1
ATOM 1531 N N . ALA A 1 198 ? 11.081 -6.310 -11.614 1.00 96.12 198 ALA A N 1
ATOM 1532 C CA . ALA A 1 198 ? 10.386 -5.601 -12.679 1.00 96.12 198 ALA A CA 1
ATOM 1533 C C . ALA A 1 198 ? 9.661 -4.394 -12.074 1.00 96.12 198 ALA A C 1
ATOM 1535 O O . ALA A 1 198 ? 9.083 -4.508 -10.986 1.00 96.12 198 ALA A O 1
ATOM 1536 N N . VAL A 1 199 ? 9.699 -3.247 -12.749 1.00 96.94 199 VAL A N 1
ATOM 1537 C CA . VAL A 1 199 ? 9.094 -2.008 -12.245 1.00 96.94 199 VAL A CA 1
ATOM 1538 C C . VAL A 1 199 ? 8.428 -1.217 -13.362 1.00 96.94 199 VAL A C 1
ATOM 1540 O O . VAL A 1 199 ? 8.963 -1.108 -14.459 1.00 96.94 199 VAL A O 1
ATOM 1543 N N . ILE A 1 200 ? 7.249 -0.659 -13.099 1.00 97.69 200 ILE A N 1
ATOM 1544 C CA . ILE A 1 200 ? 6.571 0.225 -14.045 1.00 97.69 200 ILE A CA 1
ATOM 1545 C C . ILE A 1 200 ? 5.930 1.408 -13.326 1.00 97.69 200 ILE A C 1
ATOM 1547 O O . ILE A 1 200 ? 5.089 1.251 -12.437 1.00 97.69 200 ILE A O 1
ATOM 1551 N N . GLY A 1 201 ? 6.351 2.602 -13.729 1.00 97.75 201 GLY A N 1
ATOM 1552 C CA . GLY A 1 201 ? 5.772 3.873 -13.333 1.00 97.75 201 GLY A CA 1
ATOM 1553 C C . GLY A 1 201 ? 4.608 4.268 -14.238 1.00 97.75 201 GLY A C 1
ATOM 1554 O O . GLY A 1 201 ? 4.608 4.012 -15.447 1.00 97.75 201 GLY A O 1
ATOM 1555 N N . ALA A 1 202 ? 3.624 4.926 -13.642 1.00 98.00 202 ALA A N 1
ATOM 1556 C CA . ALA A 1 202 ? 2.556 5.634 -14.327 1.00 98.00 202 ALA A CA 1
ATOM 1557 C C . ALA A 1 202 ? 2.258 6.929 -13.570 1.00 98.00 202 ALA A C 1
ATOM 1559 O O . ALA A 1 202 ? 2.273 6.945 -12.339 1.00 98.00 202 ALA A O 1
ATOM 1560 N N . ASN A 1 203 ? 1.938 8.000 -14.283 1.00 97.81 203 ASN A N 1
ATOM 1561 C CA . ASN A 1 203 ? 1.437 9.222 -13.673 1.00 97.81 203 ASN A CA 1
ATOM 1562 C C . ASN A 1 203 ? 0.159 9.708 -14.370 1.00 97.81 203 ASN A C 1
ATOM 1564 O O . ASN A 1 203 ? -0.200 9.278 -15.465 1.00 97.81 203 ASN A O 1
ATOM 1568 N N . GLU A 1 204 ? -0.547 10.597 -13.687 1.00 97.56 204 GLU A N 1
ATOM 1569 C CA . GLU A 1 204 ? -1.591 11.451 -14.244 1.00 97.56 204 GLU A CA 1
ATOM 1570 C C . GLU A 1 204 ? -1.608 12.698 -13.353 1.00 97.56 204 GLU A C 1
ATOM 1572 O O . GLU A 1 204 ? -1.826 12.567 -12.146 1.00 97.56 204 GLU A O 1
ATOM 1577 N N . GLY A 1 205 ? -1.356 13.894 -13.902 1.00 96.06 205 GLY A N 1
ATOM 1578 C CA . GLY A 1 205 ? -1.244 15.138 -13.120 1.00 96.06 205 GLY A CA 1
ATOM 1579 C C . GLY A 1 205 ? -0.295 14.989 -11.915 1.00 96.06 205 GLY A C 1
ATOM 1580 O O . GLY A 1 205 ? 0.762 14.385 -12.065 1.00 96.06 205 GLY A O 1
ATOM 1581 N N . PRO A 1 206 ? -0.628 15.475 -10.703 1.00 97.25 206 PRO A N 1
ATOM 1582 C CA . PRO A 1 206 ? 0.213 15.289 -9.511 1.00 97.25 206 PRO A CA 1
ATOM 1583 C C . PRO A 1 206 ? 0.175 13.865 -8.928 1.00 97.25 206 PRO A C 1
ATOM 1585 O O . PRO A 1 206 ? 0.819 13.605 -7.914 1.00 97.25 206 PRO A O 1
ATOM 1588 N N . SER A 1 207 ? -0.589 12.942 -9.512 1.00 97.69 207 SER A N 1
ATOM 1589 C CA . SER A 1 207 ? -0.738 11.582 -9.003 1.00 97.69 207 SER A CA 1
ATOM 1590 C C . SER A 1 207 ? 0.254 10.634 -9.664 1.00 97.69 207 SER A C 1
ATOM 1592 O O . SER A 1 207 ? 0.462 10.672 -10.877 1.00 97.69 207 SER A O 1
ATOM 1594 N N . PHE A 1 208 ? 0.845 9.755 -8.862 1.00 98.31 208 PHE A N 1
ATOM 1595 C CA . PHE A 1 208 ? 1.852 8.793 -9.290 1.00 98.31 208 PHE A CA 1
ATOM 1596 C C . PHE A 1 208 ? 1.499 7.382 -8.814 1.00 98.31 208 PHE A C 1
ATOM 1598 O O . PHE A 1 208 ? 1.000 7.191 -7.703 1.00 98.31 208 PHE A O 1
ATOM 1605 N N . ALA A 1 209 ? 1.790 6.388 -9.648 1.00 98.50 209 ALA A N 1
ATOM 1606 C CA . ALA A 1 209 ? 1.720 4.978 -9.316 1.00 98.50 209 ALA A CA 1
ATOM 1607 C C . ALA A 1 209 ? 3.006 4.256 -9.734 1.00 98.50 209 ALA A C 1
ATOM 1609 O O . ALA A 1 209 ? 3.538 4.490 -10.817 1.00 98.50 209 ALA A O 1
ATOM 1610 N N . LEU A 1 210 ? 3.456 3.323 -8.899 1.00 98.50 210 LEU A N 1
ATOM 1611 C CA . LEU A 1 210 ? 4.594 2.449 -9.174 1.00 98.50 210 LEU A CA 1
ATOM 1612 C C . LEU A 1 210 ? 4.191 1.008 -8.889 1.00 98.50 210 LEU A C 1
ATOM 1614 O O . LEU A 1 210 ? 3.906 0.671 -7.742 1.00 98.50 210 LEU A O 1
ATOM 1618 N N . ALA A 1 211 ? 4.182 0.146 -9.899 1.00 98.31 211 ALA A N 1
ATOM 1619 C CA . ALA A 1 211 ? 4.073 -1.291 -9.679 1.00 98.31 211 ALA A CA 1
ATOM 1620 C C . ALA A 1 211 ? 5.468 -1.918 -9.679 1.00 98.31 211 ALA A C 1
ATOM 1622 O O . ALA A 1 211 ? 6.265 -1.668 -10.577 1.00 98.31 211 ALA A O 1
ATOM 1623 N N . VAL A 1 212 ? 5.748 -2.734 -8.667 1.00 97.88 212 VAL A N 1
ATOM 1624 C CA . VAL A 1 212 ? 7.012 -3.448 -8.475 1.00 97.88 212 VAL A CA 1
ATOM 1625 C C . VAL A 1 212 ? 6.711 -4.926 -8.297 1.00 97.88 212 VAL A C 1
ATOM 1627 O O . VAL A 1 212 ? 5.881 -5.300 -7.467 1.00 97.88 212 VAL A O 1
ATOM 1630 N N . ALA A 1 213 ? 7.432 -5.775 -9.014 1.00 97.38 213 ALA A N 1
ATOM 1631 C CA . ALA A 1 213 ? 7.365 -7.217 -8.855 1.00 97.38 213 ALA A CA 1
ATOM 1632 C C . ALA A 1 213 ? 8.761 -7.801 -8.636 1.00 97.38 213 ALA A C 1
ATOM 1634 O O . ALA A 1 213 ? 9.718 -7.455 -9.331 1.00 97.38 213 ALA A O 1
ATOM 1635 N N . ARG A 1 214 ? 8.888 -8.680 -7.640 1.00 96.19 214 ARG A N 1
ATOM 1636 C CA . ARG A 1 214 ? 10.151 -9.352 -7.312 1.00 96.19 214 ARG A CA 1
ATOM 1637 C C . ARG A 1 214 ? 9.926 -10.696 -6.640 1.00 96.19 214 ARG A C 1
ATOM 1639 O O . ARG A 1 214 ? 8.902 -10.929 -6.002 1.00 96.19 214 ARG A O 1
ATOM 1646 N N . SER A 1 215 ? 10.969 -11.515 -6.653 1.00 96.00 215 SER A N 1
ATOM 1647 C CA . SER A 1 215 ? 11.158 -12.556 -5.646 1.00 96.00 215 SER A CA 1
ATOM 1648 C C . SER A 1 215 ? 11.871 -11.965 -4.427 1.00 96.00 215 SER A C 1
ATOM 1650 O O . SER A 1 215 ? 12.775 -11.132 -4.553 1.00 96.00 215 SER A O 1
ATOM 1652 N N . PHE A 1 216 ? 11.484 -12.369 -3.218 1.00 93.31 216 PHE A N 1
ATOM 1653 C CA . PHE A 1 216 ? 12.255 -12.043 -2.011 1.00 93.31 216 PHE A CA 1
ATOM 1654 C C . PHE A 1 216 ? 13.215 -13.155 -1.579 1.00 93.31 216 PHE A C 1
ATOM 1656 O O . PHE A 1 216 ? 13.951 -12.972 -0.610 1.00 93.31 216 PHE A O 1
ATOM 1663 N N . MET A 1 217 ? 13.246 -14.283 -2.293 1.00 94.75 217 MET A N 1
ATOM 1664 C CA . MET A 1 217 ? 14.152 -15.390 -2.006 1.00 94.75 217 MET A CA 1
ATOM 1665 C C . MET A 1 217 ? 15.352 -15.392 -2.955 1.00 94.75 217 MET A C 1
ATOM 1667 O O . MET A 1 217 ? 15.199 -15.389 -4.175 1.00 94.75 217 MET A O 1
ATOM 1671 N N . ALA A 1 218 ? 16.555 -15.465 -2.381 1.00 92.06 218 ALA A N 1
ATOM 1672 C CA . ALA A 1 218 ? 17.788 -15.623 -3.144 1.00 92.06 218 ALA A CA 1
ATOM 1673 C C . ALA A 1 218 ? 17.760 -16.909 -3.990 1.00 92.06 218 ALA A C 1
ATOM 1675 O O . ALA A 1 218 ? 17.343 -17.965 -3.516 1.00 92.06 218 ALA A O 1
ATOM 1676 N N . GLY A 1 219 ? 18.214 -16.811 -5.240 1.00 93.31 219 GLY A N 1
ATOM 1677 C CA . GLY A 1 219 ? 18.236 -17.935 -6.183 1.00 93.31 219 GLY A CA 1
ATOM 1678 C C . GLY A 1 219 ? 16.875 -18.297 -6.786 1.00 93.31 219 GLY A C 1
ATOM 1679 O O . GLY A 1 219 ? 16.796 -19.262 -7.538 1.00 93.31 219 GLY A O 1
ATOM 1680 N N . VAL A 1 220 ? 15.812 -17.546 -6.481 1.00 94.62 220 VAL A N 1
ATOM 1681 C CA . VAL A 1 220 ? 14.513 -17.673 -7.151 1.00 94.62 220 VAL A CA 1
ATOM 1682 C C . VAL A 1 220 ? 14.282 -16.417 -7.977 1.00 94.62 220 VAL A C 1
ATOM 1684 O O . VAL A 1 220 ? 14.260 -15.318 -7.425 1.00 94.62 220 VAL A O 1
ATOM 1687 N N . GLU A 1 221 ? 14.106 -16.584 -9.283 1.00 94.12 221 GLU A N 1
ATOM 1688 C CA . GLU A 1 221 ? 13.812 -15.481 -10.196 1.00 94.12 221 GLU A CA 1
ATOM 1689 C C . GLU A 1 221 ? 12.428 -14.874 -9.920 1.00 94.12 221 GLU A C 1
ATOM 1691 O O . GLU A 1 221 ? 11.522 -15.519 -9.374 1.00 94.12 221 GLU A O 1
ATOM 1696 N N . SER A 1 222 ? 12.286 -13.595 -10.268 1.00 95.50 222 SER A N 1
ATOM 1697 C CA . SER A 1 222 ? 10.988 -12.924 -10.271 1.00 95.50 222 SER A CA 1
ATOM 1698 C C . SER A 1 222 ? 10.084 -13.565 -11.320 1.00 95.50 222 SER A C 1
ATOM 1700 O O . SER A 1 222 ? 10.524 -13.843 -12.431 1.00 95.50 222 SER A O 1
ATOM 1702 N N . TYR A 1 223 ? 8.816 -13.768 -10.974 1.00 96.75 223 TYR A N 1
ATOM 1703 C CA . TYR A 1 223 ? 7.808 -14.231 -11.923 1.00 96.75 223 TYR A CA 1
ATOM 1704 C C . TYR A 1 223 ? 7.556 -13.216 -13.044 1.00 96.75 223 TYR A C 1
ATOM 1706 O O . TYR A 1 223 ? 7.369 -13.593 -14.197 1.00 96.75 223 TYR A O 1
ATOM 1714 N N . GLU A 1 224 ? 7.527 -11.931 -12.697 1.00 97.00 224 GLU A N 1
ATOM 1715 C CA . GLU A 1 224 ? 7.381 -10.854 -13.672 1.00 97.00 224 GLU A CA 1
ATOM 1716 C C . GLU A 1 224 ? 8.748 -10.488 -14.238 1.00 97.00 224 GLU A C 1
ATOM 1718 O O . GLU A 1 224 ? 9.690 -10.239 -13.473 1.00 97.00 224 GLU A O 1
ATOM 1723 N N . THR A 1 225 ? 8.819 -10.405 -15.565 1.00 95.69 225 THR A N 1
ATOM 1724 C CA . THR A 1 225 ? 9.874 -9.687 -16.286 1.00 95.69 225 THR A CA 1
ATOM 1725 C C . THR A 1 225 ? 9.464 -8.232 -16.507 1.00 95.69 225 THR A C 1
ATOM 1727 O O . THR A 1 225 ? 8.310 -7.854 -16.271 1.00 95.69 225 THR A O 1
ATOM 1730 N N . GLN A 1 226 ? 10.398 -7.410 -16.987 1.00 95.31 226 GLN A N 1
ATOM 1731 C CA . GLN A 1 226 ? 10.103 -6.018 -17.313 1.00 95.31 226 GLN A CA 1
ATOM 1732 C C . GLN A 1 226 ? 9.019 -5.903 -18.397 1.00 95.31 226 GLN A C 1
ATOM 1734 O O . GLN A 1 226 ? 8.092 -5.114 -18.267 1.00 95.31 226 GLN A O 1
ATOM 1739 N N . GLU A 1 227 ? 9.073 -6.742 -19.428 1.00 95.56 227 GLU A N 1
ATOM 1740 C CA . GLU A 1 227 ? 8.091 -6.748 -20.516 1.00 95.56 227 GLU A CA 1
ATOM 1741 C C . GLU A 1 227 ? 6.708 -7.183 -20.020 1.00 95.56 227 GLU A C 1
ATOM 1743 O O . GLU A 1 227 ? 5.680 -6.677 -20.466 1.00 95.56 227 GLU A O 1
ATOM 1748 N N . MET A 1 228 ? 6.660 -8.126 -19.074 1.00 96.69 228 MET A N 1
ATOM 1749 C CA . MET A 1 228 ? 5.394 -8.594 -18.521 1.00 96.69 228 MET A CA 1
ATOM 1750 C C . MET A 1 228 ? 4.712 -7.508 -17.685 1.00 96.69 228 MET A C 1
ATOM 1752 O O . MET A 1 228 ? 3.495 -7.325 -17.818 1.00 96.69 228 MET A O 1
ATOM 1756 N N . ILE A 1 229 ? 5.457 -6.781 -16.844 1.00 97.12 229 ILE A N 1
ATOM 1757 C CA . ILE A 1 229 ? 4.863 -5.800 -15.926 1.00 97.12 229 ILE A CA 1
ATOM 1758 C C . ILE A 1 229 ? 4.258 -4.591 -16.660 1.00 97.12 229 ILE A C 1
ATOM 1760 O O . ILE A 1 229 ? 3.320 -3.980 -16.146 1.00 97.12 229 ILE A O 1
ATOM 1764 N N . GLU A 1 230 ? 4.689 -4.289 -17.891 1.00 96.75 230 GLU A N 1
ATOM 1765 C CA . GLU A 1 230 ? 4.150 -3.183 -18.701 1.00 96.75 230 GLU A CA 1
ATOM 1766 C C . GLU A 1 230 ? 2.624 -3.222 -18.859 1.00 96.75 230 GLU A C 1
ATOM 1768 O O . GLU A 1 230 ? 1.980 -2.170 -18.929 1.00 96.75 230 GLU A O 1
ATOM 1773 N N . ARG A 1 231 ? 2.010 -4.416 -18.827 1.00 97.75 231 ARG A N 1
ATOM 1774 C CA . ARG A 1 231 ? 0.546 -4.574 -18.910 1.00 97.75 231 ARG A CA 1
ATOM 1775 C C . ARG A 1 231 ? -0.216 -3.819 -17.816 1.00 97.75 231 ARG A C 1
ATOM 1777 O O . ARG A 1 231 ? -1.390 -3.503 -18.001 1.00 97.75 231 ARG A O 1
ATOM 1784 N N . PHE A 1 232 ? 0.433 -3.510 -16.691 1.00 97.88 232 PHE A N 1
ATOM 1785 C CA . PHE A 1 232 ? -0.167 -2.753 -15.592 1.00 97.88 232 PHE A CA 1
ATOM 1786 C C . PHE A 1 232 ? -0.183 -1.240 -15.827 1.00 97.88 232 PHE A C 1
ATOM 1788 O O . PHE A 1 232 ? -0.972 -0.553 -15.179 1.00 97.88 232 PHE A O 1
ATOM 1795 N N . LYS A 1 233 ? 0.604 -0.702 -16.772 1.00 97.75 233 LYS A N 1
ATOM 1796 C CA . LYS A 1 233 ? 0.713 0.751 -16.979 1.00 97.75 233 LYS A CA 1
ATOM 1797 C C . LYS A 1 233 ? -0.640 1.401 -17.270 1.00 97.75 233 LYS A C 1
ATOM 1799 O O . LYS A 1 233 ? -1.037 2.342 -16.589 1.00 97.75 233 LYS A O 1
ATOM 1804 N N . LEU A 1 234 ? -1.378 0.881 -18.253 1.00 98.06 234 LEU A N 1
ATOM 1805 C CA . LEU A 1 234 ? -2.666 1.459 -18.648 1.00 98.06 234 LEU A CA 1
ATOM 1806 C C . LEU A 1 234 ? -3.732 1.372 -17.532 1.00 98.06 234 LEU A C 1
ATOM 1808 O O . LEU A 1 234 ? -4.346 2.403 -17.248 1.00 98.06 234 LEU A O 1
ATOM 1812 N N . PRO A 1 235 ? -3.952 0.220 -16.862 1.00 98.38 235 PRO A N 1
ATOM 1813 C CA . PRO A 1 235 ? -4.830 0.149 -15.691 1.00 98.38 235 PRO A CA 1
ATOM 1814 C C . PRO A 1 235 ? -4.474 1.148 -14.583 1.00 98.38 235 PRO A C 1
ATOM 1816 O O . PRO A 1 235 ? -5.378 1.747 -13.999 1.00 98.38 235 PRO A O 1
ATOM 1819 N N . LEU A 1 236 ? -3.180 1.366 -14.318 1.00 98.25 236 LEU A N 1
ATOM 1820 C CA . LEU A 1 236 ? -2.726 2.337 -13.320 1.00 98.25 236 LEU A CA 1
ATOM 1821 C C . LEU A 1 236 ? -3.053 3.775 -13.740 1.00 98.25 236 LEU A C 1
ATOM 1823 O O . LEU A 1 236 ? -3.664 4.498 -12.960 1.00 98.25 236 LEU A O 1
ATOM 1827 N N . VAL A 1 237 ? -2.758 4.179 -14.980 1.00 98.00 237 VAL A N 1
ATOM 1828 C CA . VAL A 1 237 ? -3.141 5.512 -15.494 1.00 98.00 237 VAL A CA 1
ATOM 1829 C C . VAL A 1 237 ? -4.656 5.729 -15.388 1.00 98.00 237 VAL A C 1
ATOM 1831 O O . VAL A 1 237 ? -5.119 6.781 -14.946 1.00 98.00 237 VAL A O 1
ATOM 1834 N N . GLN A 1 238 ? -5.455 4.721 -15.751 1.00 97.62 238 GLN A N 1
ATOM 1835 C CA . GLN A 1 238 ? -6.915 4.803 -15.658 1.00 97.62 238 GLN A CA 1
ATOM 1836 C C . GLN A 1 238 ? -7.408 4.961 -14.214 1.00 97.62 238 GLN A C 1
ATOM 1838 O O . GLN A 1 238 ? -8.357 5.716 -13.989 1.00 97.62 238 GLN A O 1
ATOM 1843 N N . LEU A 1 239 ? -6.776 4.274 -13.258 1.00 97.06 239 LEU A N 1
ATOM 1844 C CA . LEU A 1 239 ? -7.050 4.420 -11.829 1.00 97.06 239 LEU A CA 1
ATOM 1845 C C . LEU A 1 239 ? -6.754 5.853 -11.361 1.00 97.06 239 LEU A C 1
ATOM 1847 O O . LEU A 1 239 ? -7.634 6.503 -10.798 1.00 97.06 239 LEU A O 1
ATOM 1851 N N . LEU A 1 240 ? -5.561 6.380 -11.661 1.00 97.00 240 LEU A N 1
ATOM 1852 C CA . LEU A 1 240 ? -5.162 7.738 -11.266 1.00 97.00 240 LEU A CA 1
ATOM 1853 C C . LEU A 1 240 ? -6.109 8.805 -11.846 1.00 97.00 240 LEU A C 1
ATOM 1855 O O . LEU A 1 240 ? -6.573 9.695 -11.132 1.00 97.00 240 LEU A O 1
ATOM 1859 N N . ARG A 1 241 ? -6.504 8.661 -13.117 1.00 95.75 241 ARG A N 1
ATOM 1860 C CA . ARG A 1 241 ? -7.469 9.559 -13.776 1.00 95.75 241 ARG A CA 1
ATOM 1861 C C . ARG A 1 241 ? -8.867 9.526 -13.153 1.00 95.75 241 ARG A C 1
ATOM 1863 O O . ARG A 1 241 ? -9.608 10.506 -13.250 1.00 95.75 241 ARG A O 1
ATOM 1870 N N . ARG A 1 242 ? -9.295 8.403 -12.567 1.00 91.06 242 ARG A N 1
ATOM 1871 C CA . ARG A 1 242 ? -10.563 8.347 -11.815 1.00 91.06 242 ARG A CA 1
ATOM 1872 C C . ARG A 1 242 ? -10.455 9.119 -10.503 1.00 91.06 242 ARG A C 1
ATOM 1874 O O . ARG A 1 242 ? -11.372 9.874 -10.201 1.00 91.06 242 ARG A O 1
ATOM 1881 N N . GLY A 1 243 ? -9.317 9.028 -9.817 1.00 86.75 243 GLY A N 1
ATOM 1882 C CA . GLY A 1 243 ? -9.037 9.775 -8.587 1.00 86.75 243 GLY A CA 1
ATOM 1883 C C . GLY A 1 243 ? -9.240 11.279 -8.720 1.00 86.75 243 GLY A C 1
ATOM 1884 O O . GLY A 1 243 ? -9.940 11.881 -7.914 1.00 86.75 243 GLY A O 1
ATOM 1885 N N . HIS A 1 244 ? -8.724 11.872 -9.798 1.00 83.38 244 HIS A N 1
ATOM 1886 C CA . HIS A 1 244 ? -8.895 13.303 -10.070 1.00 83.38 244 HIS A CA 1
ATOM 1887 C C . HIS A 1 244 ? -10.336 13.742 -10.336 1.00 83.38 244 HIS A C 1
ATOM 1889 O O . HIS A 1 244 ? -10.664 14.909 -10.152 1.00 83.38 244 HIS A O 1
ATOM 1895 N N . ARG A 1 245 ? -11.198 12.837 -10.810 1.00 83.31 245 ARG A N 1
ATOM 1896 C CA . ARG A 1 245 ? -12.598 13.167 -11.110 1.00 83.31 245 ARG A CA 1
ATOM 1897 C C . ARG A 1 245 ? -13.494 13.138 -9.878 1.00 83.31 245 ARG A C 1
ATOM 1899 O O . ARG A 1 245 ? -14.595 13.658 -9.949 1.00 83.31 245 ARG A O 1
ATOM 1906 N N . LEU A 1 246 ? -13.044 12.533 -8.780 1.00 69.56 246 LEU A N 1
ATOM 1907 C CA . LEU A 1 246 ? -13.803 12.465 -7.528 1.00 69.56 246 LEU A CA 1
ATOM 1908 C C . LEU A 1 246 ? -13.628 13.716 -6.650 1.00 69.56 246 LEU A C 1
ATOM 1910 O O . LEU A 1 246 ? -14.305 13.836 -5.635 1.00 69.56 246 LEU A O 1
ATOM 1914 N N . THR A 1 247 ? -12.729 14.634 -7.022 1.00 63.62 247 THR A N 1
ATOM 1915 C CA . THR A 1 247 ? -12.427 15.861 -6.266 1.00 63.62 247 THR A CA 1
ATOM 1916 C C . THR A 1 247 ? -12.888 17.158 -6.936 1.00 63.62 247 THR A C 1
ATOM 1918 O O . THR A 1 247 ? -12.740 18.218 -6.327 1.00 63.62 247 THR A O 1
ATOM 1921 N N . GLN A 1 248 ? -13.436 17.092 -8.157 1.00 54.69 248 GLN A N 1
ATOM 1922 C CA . GLN A 1 248 ? -14.052 18.220 -8.876 1.00 54.69 248 GLN A CA 1
ATOM 1923 C C . GLN A 1 248 ? -15.574 18.171 -8.755 1.00 54.69 248 GLN A C 1
ATOM 1925 O O . GLN A 1 248 ? -16.173 19.259 -8.611 1.00 54.69 248 GLN A O 1
#

Sequence (248 aa):
MPSPLARASRVDYRDPLITLSLVCHSADRTAVDAHGLLDEVGGLAMPKTAELMSGFLARSPEQRNIRSHWGYDEVSTDAGLGFIGWGFEPYQPSYDLKALAVESRSILAADRYRADSVRVATEIAEAWFAPETPDQQERLRNVLQCVKGAATISGKLRPEHHPRNDVQQFTIFLAECSNENDSAFLESLGTGNSPRHAVIGANEGPSFALAVARSFMAGVESYETQEMIERFKLPLVQLLRRGHRLTQ

Nearest PDB structures (foldseek):
  5lf5-assembly1_A-2  TM=3.481E-01  e=3.508E+00  Mus musculus

Secondary structure (DSSP, 8-state):
---HHHHHTTS-THHHHHHHHHHHHHHHHTT--HHHHHHHHHHHS-HHHHHHHHHHHTS-HHHH-TTTTTSEEEEEETTEEEEEEE--S----SS-HHHHHHHTHHHHHTTTEEEEEEEES----GGG----SHHHHHHHHHHHHT-SEEEEEEEEEPGGG-TTGGGEEEEEEEEE-SSHHHHHHHHHHTT--BTTBEEEEEEETTEEEEEEEEE-STT---S--HHHHGGGHHHHHHHHHHHHHT--

Solvent-accessible surface area (backbone atoms only — not comparable to full-atom values): 13433 Å² total; per-residue (Å²): 130,85,57,73,69,73,56,61,79,70,61,56,83,60,57,60,54,49,51,48,26,54,50,38,53,53,22,59,77,67,77,41,66,39,66,64,54,48,51,56,51,27,76,74,42,58,71,71,55,20,49,52,43,55,58,54,70,73,44,53,73,67,70,47,31,39,52,88,62,61,35,27,41,82,40,74,49,98,92,42,82,45,78,36,34,42,56,81,42,71,67,65,51,91,50,69,58,61,51,50,49,60,54,50,39,55,63,33,54,78,53,69,31,39,58,77,47,51,31,32,21,33,84,81,67,71,90,73,48,59,63,91,43,72,69,50,45,53,50,48,53,55,47,61,74,46,40,33,20,24,23,41,33,34,24,36,43,38,67,93,79,36,98,63,19,90,45,30,43,34,37,39,38,39,35,30,34,82,36,41,71,51,12,49,50,52,25,67,30,19,59,49,93,48,99,71,37,17,41,36,31,26,47,42,64,31,30,28,36,38,40,40,26,24,32,82,45,90,96,48,77,43,86,44,44,58,80,62,48,53,73,51,37,62,61,48,32,55,50,46,55,50,50,64,63,77,70,113